Protein AF-A0A376EDY9-F1 (afdb_monomer)

Secondary structure (DSSP, 8-state):
-HHHHHHHHHHHHHHHHHHHHHHHHHH----SSHHHHHHHHHHHHHHHHHHHS-HHHHHHHHHHTT--GGGGHHHHHHHHHHHHHHHHTTTT--HHHHHHHHHT-HHHHHHHHHHHHHHHHHHHHHH---S--HHHHHHHHHHHHHHHHHHHHHHHHHHHHHGGGGS-HHHHHHHHHHHHHHHHHHHH-------S--SS-HHHHHHHHHHHHHTT-B-TT----HHHHHHHHTT---SS--TT-B-HHHHHHHHHHHHHHHHHTT--HHHHHHHHHHHHT--GGGGTPPPS-SGGGHHHHHHHH-

Solvent-accessible surface area (backbone atoms only — not comparable to full-atom values): 17520 Å² total; per-residue (Å²): 112,78,62,61,55,51,57,51,46,53,51,54,47,53,36,51,51,37,49,51,53,34,55,53,56,69,72,55,78,86,59,94,50,76,68,50,52,54,48,55,51,52,38,42,51,53,35,54,55,57,69,71,49,63,57,70,60,55,52,52,49,42,47,74,74,65,62,62,65,74,81,43,52,65,42,52,50,36,46,50,54,34,51,54,48,42,57,74,70,46,62,90,68,47,65,66,51,30,47,53,46,57,69,61,35,67,71,57,47,52,48,53,51,53,45,53,51,49,55,47,57,44,51,53,60,73,70,45,86,59,93,66,53,71,70,58,52,52,50,54,44,51,53,49,52,52,51,44,51,50,48,51,53,52,44,53,52,52,49,62,77,51,49,68,55,68,52,64,33,70,57,50,41,49,53,51,47,53,54,50,52,51,50,49,32,73,65,59,69,47,88,70,87,77,83,90,71,65,74,56,56,73,64,51,46,43,56,50,44,54,49,34,56,75,71,58,37,46,43,91,85,43,80,71,42,65,67,34,51,44,26,38,69,40,82,36,82,47,90,59,88,35,59,65,24,56,42,61,87,67,46,33,60,59,52,49,54,52,45,55,50,36,43,76,73,73,44,65,43,69,62,52,51,54,49,45,32,59,53,37,58,54,61,78,61,49,80,67,65,78,86,88,64,69,83,85,48,49,67,60,54,48,61,76,72,107

Radius of gyration: 29.69 Å; Cα contacts (8 Å, |Δi|>4): 250; chains: 1; bounding box: 77×48×85 Å

pLDDT: mean 83.49, std 11.53, range [40.66, 97.0]

Foldseek 3Di:
DVVVVVLLVVLVVLLVLLVVLLVLLVPDPLDQDPVVVVSLVVLVVSLVVLVPDPLLVSLVVCLVVPHALVSCVSVLVSLVSLLVSCVVVPVVDDLVSLVVNLCPDPQLVVLVVVLVVLVVVLVCLVPDPDPDDPVVSVVVSVVSVVVSVVSVVSNVVSCVVSVSSSDSSSVSVNVSSVVSVVSSCVSHVDPRPDDDDQLDDLQLLVLVVVVCVVVVQFPPPFPDDSQQSSQLLRLHHGPDQQAQRGPLLVCLVLLVLSLVSSVVSVHDSVVSVVSSCVRHVHDPCSPVDDDDDPVVCVSSVVSSVD

Sequence (306 aa):
MKSENQLLQEISYLITIFESAFLLLHSDKFHHDEAQMKKLYASKKISEELDEKKIDIIFMQLANEGFKEIVFNDLLTKISKYDDLVFEKKIITNNTFLNSYFDKIPELIKIQQWIKIKENDILEIEESQSGMPQLEKQKVISDFEIELNHLKKEQEMIYSKYSWIKTNYYFKILTKADEILQKIENYFKVSVLKPAKEIFDSEITRKIFDTMVEKKYIYPKSQLTHEDFHLILNLKMPKKNCADALKVTHFAYLFKLLSDDVEKKGFKKKEWQSFVIKEFNLTESTLKSRFYEKENYENFYEIINS

Structure (mmCIF, N/CA/C/O backbone):
data_AF-A0A376EDY9-F1
#
_entry.id   AF-A0A376EDY9-F1
#
loop_
_atom_site.group_PDB
_atom_site.id
_atom_site.type_symbol
_atom_site.label_atom_id
_atom_site.label_alt_id
_atom_site.label_comp_id
_atom_site.label_asym_id
_atom_site.label_entity_id
_atom_site.label_seq_id
_atom_site.pdbx_PDB_ins_code
_atom_site.Cartn_x
_atom_site.Cartn_y
_atom_site.Cartn_z
_atom_site.occupancy
_atom_site.B_iso_or_equiv
_atom_site.auth_seq_id
_atom_site.auth_comp_id
_atom_site.auth_asym_id
_atom_site.auth_atom_id
_atom_site.pdbx_PDB_model_num
ATOM 1 N N . MET A 1 1 ? -7.565 15.711 -31.967 1.00 47.91 1 MET A N 1
ATOM 2 C CA . MET A 1 1 ? -7.127 17.007 -31.396 1.00 47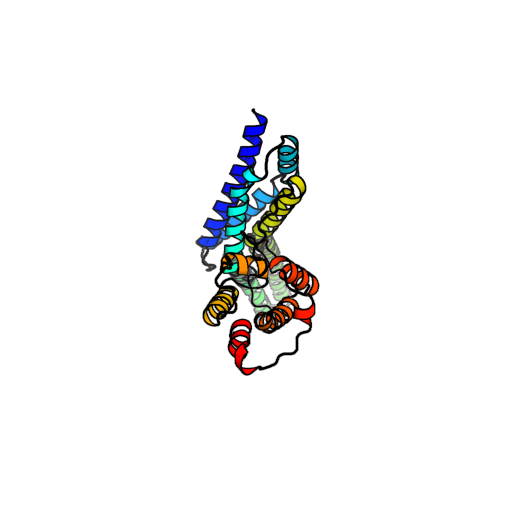.91 1 MET A CA 1
ATOM 3 C C . MET A 1 1 ? -7.849 17.431 -30.116 1.00 47.91 1 MET A C 1
ATOM 5 O O . MET A 1 1 ? -7.140 17.724 -29.165 1.00 47.91 1 MET A O 1
ATOM 9 N N . LYS A 1 2 ? -9.195 17.491 -30.012 1.00 55.19 2 LYS A N 1
ATOM 10 C CA . LYS A 1 2 ? -9.844 17.799 -28.707 1.00 55.19 2 LYS A CA 1
ATOM 11 C C . LYS A 1 2 ? -9.798 16.633 -27.697 1.00 55.19 2 LYS A C 1
ATOM 13 O O . LYS A 1 2 ? -9.594 16.900 -26.521 1.00 55.19 2 LYS A O 1
ATOM 18 N N . SER A 1 3 ? -9.947 15.381 -28.146 1.00 60.78 3 SER A N 1
ATOM 19 C CA . SER A 1 3 ? -9.920 14.181 -27.284 1.00 60.78 3 SER A CA 1
ATOM 20 C C . SER A 1 3 ? -8.516 13.831 -26.776 1.00 60.78 3 SER A C 1
ATOM 22 O O . SER A 1 3 ? -8.340 13.631 -25.580 1.00 60.78 3 SER A O 1
ATOM 24 N N . GLU A 1 4 ? -7.506 13.878 -27.650 1.00 61.53 4 GLU A N 1
ATOM 25 C CA . GLU A 1 4 ? -6.097 13.625 -27.294 1.00 61.53 4 GLU A CA 1
ATOM 26 C C . GLU A 1 4 ? -5.607 14.527 -26.147 1.00 61.53 4 GLU A C 1
ATOM 28 O O . GLU A 1 4 ? -4.914 14.072 -25.241 1.00 61.53 4 GLU A O 1
ATOM 33 N N . ASN A 1 5 ? -5.998 15.809 -26.154 1.00 77.00 5 ASN A N 1
ATOM 34 C CA . ASN A 1 5 ? -5.633 16.754 -25.095 1.00 77.00 5 ASN A CA 1
ATOM 35 C C . ASN A 1 5 ? -6.307 16.380 -23.761 1.00 77.00 5 ASN A C 1
ATOM 37 O O . ASN A 1 5 ? -5.693 16.486 -22.708 1.00 77.00 5 ASN A O 1
ATOM 41 N N . GLN A 1 6 ? -7.537 15.863 -23.804 1.00 86.56 6 GLN A N 1
ATOM 42 C CA . GLN A 1 6 ? -8.268 15.440 -22.611 1.00 86.56 6 GLN A CA 1
ATOM 43 C C . GLN A 1 6 ? -7.688 14.157 -21.993 1.00 86.56 6 GLN A C 1
ATOM 45 O O . GLN A 1 6 ? -7.527 14.089 -20.780 1.00 86.56 6 GLN A O 1
ATOM 50 N N . LEU A 1 7 ? -7.312 13.159 -22.800 1.00 86.94 7 LEU A N 1
ATOM 51 C CA . LEU A 1 7 ? -6.703 11.923 -22.286 1.00 86.94 7 LEU A CA 1
ATOM 52 C C . LEU A 1 7 ? -5.313 12.166 -21.683 1.00 86.94 7 LEU A C 1
ATOM 54 O O . LEU A 1 7 ? -4.982 11.607 -20.639 1.00 86.94 7 LEU A O 1
ATOM 58 N N . LEU A 1 8 ? -4.511 13.040 -22.297 1.00 86.81 8 LEU A N 1
ATOM 59 C CA . LEU A 1 8 ? -3.231 13.458 -21.722 1.00 86.81 8 LEU A CA 1
ATOM 60 C C . LEU A 1 8 ? -3.416 14.240 -20.416 1.00 86.81 8 LEU A C 1
ATOM 62 O O . LEU A 1 8 ? -2.651 14.027 -19.479 1.00 86.81 8 LEU A O 1
ATOM 66 N N . GLN A 1 9 ? -4.448 15.086 -20.321 1.00 89.88 9 GLN A N 1
ATOM 67 C CA . GLN A 1 9 ? -4.799 15.764 -19.069 1.00 89.88 9 GLN A CA 1
ATOM 68 C C . GLN A 1 9 ? -5.152 14.771 -17.959 1.00 89.88 9 GLN A C 1
ATOM 70 O O . GLN A 1 9 ? -4.720 14.971 -16.827 1.00 89.88 9 GLN A O 1
ATOM 75 N N . GLU A 1 10 ? -5.866 13.684 -18.264 1.00 91.56 10 GLU A N 1
ATOM 76 C CA . GLU A 1 10 ? -6.160 12.631 -17.282 1.00 91.56 10 GLU A CA 1
ATOM 77 C C . GLU A 1 10 ? -4.881 11.949 -16.770 1.00 91.56 10 GLU A C 1
ATOM 79 O O . GLU A 1 10 ? -4.735 11.739 -15.566 1.00 91.56 10 GLU A O 1
ATOM 84 N N . ILE A 1 11 ? -3.908 11.670 -17.647 1.00 91.75 11 ILE A N 1
ATOM 85 C CA . ILE A 1 11 ? -2.604 11.124 -17.227 1.00 91.75 11 ILE A CA 1
ATOM 86 C C . ILE A 1 11 ? -1.841 12.141 -16.366 1.00 91.75 11 ILE A C 1
ATOM 88 O O . ILE A 1 11 ? -1.352 11.789 -15.291 1.00 91.75 11 ILE A O 1
ATOM 92 N N . SER A 1 12 ? -1.755 13.405 -16.796 1.00 92.31 12 SER A N 1
ATOM 93 C CA . SER A 1 12 ? -1.115 14.479 -16.019 1.00 92.31 12 SER A CA 1
ATOM 94 C C . SER A 1 12 ? -1.769 14.675 -14.651 1.00 92.31 12 SER A C 1
ATOM 96 O O . SER A 1 12 ? -1.095 14.971 -13.662 1.00 92.31 12 SER A O 1
ATOM 98 N N . TYR A 1 13 ? -3.077 14.463 -14.573 1.00 94.12 13 TYR A N 1
ATOM 99 C CA . TYR A 1 13 ? -3.805 14.512 -13.322 1.00 94.12 13 TYR A CA 1
ATOM 100 C C . TYR A 1 13 ? -3.415 13.358 -12.393 1.00 94.12 13 TYR A C 1
ATOM 102 O O . TYR A 1 13 ? -3.077 13.605 -11.238 1.00 94.12 13 TYR A O 1
ATOM 110 N N . LEU A 1 14 ? -3.351 12.118 -12.896 1.00 94.88 14 LEU A N 1
ATOM 111 C CA . LEU A 1 14 ? -2.868 10.970 -12.113 1.00 94.88 14 LEU A CA 1
ATOM 112 C C . LEU A 1 14 ? -1.438 11.185 -11.593 1.00 94.88 14 LEU A C 1
ATOM 114 O O . LEU A 1 14 ? -1.155 10.884 -10.435 1.00 94.88 14 LEU A O 1
ATOM 118 N N . ILE A 1 15 ? -0.552 11.763 -12.409 1.00 94.31 15 ILE A N 1
ATOM 119 C CA . ILE A 1 15 ? 0.810 12.145 -11.994 1.00 94.31 15 ILE A CA 1
ATOM 120 C C . ILE A 1 15 ? 0.759 13.094 -10.788 1.00 94.31 15 ILE A C 1
ATOM 122 O O . ILE A 1 15 ? 1.451 12.873 -9.793 1.00 94.31 15 ILE A O 1
ATOM 126 N N . THR A 1 16 ? -0.103 14.112 -10.853 1.00 96.00 16 THR A N 1
ATOM 127 C CA . THR A 1 16 ? -0.282 15.102 -9.779 1.00 96.00 16 THR A CA 1
ATOM 128 C C . THR A 1 16 ? -0.827 14.463 -8.499 1.00 96.00 16 THR A C 1
ATOM 130 O O . THR A 1 16 ? -0.391 14.814 -7.397 1.00 96.00 16 THR A O 1
ATOM 133 N N . ILE A 1 17 ? -1.742 13.493 -8.624 1.00 96.62 17 ILE A N 1
ATOM 134 C CA . ILE A 1 17 ? -2.261 12.730 -7.483 1.00 96.62 17 ILE A CA 1
ATOM 135 C C . ILE A 1 17 ? -1.125 11.979 -6.779 1.00 96.62 17 ILE A C 1
ATOM 137 O O . ILE A 1 17 ? -0.961 12.122 -5.566 1.00 96.62 17 ILE A O 1
ATOM 141 N N . PHE A 1 18 ? -0.323 11.204 -7.515 1.00 96.50 18 PHE A N 1
ATOM 142 C CA . PHE A 1 18 ? 0.754 10.410 -6.912 1.00 96.50 18 PHE A CA 1
ATOM 143 C C . PHE A 1 18 ? 1.885 11.275 -6.349 1.00 96.50 18 PHE A C 1
ATOM 145 O O . PHE A 1 18 ? 2.456 10.939 -5.312 1.00 96.50 18 PHE A O 1
ATOM 152 N N . GLU A 1 19 ? 2.168 12.427 -6.957 1.00 95.50 19 GLU A N 1
ATOM 153 C CA . GLU A 1 19 ? 3.086 13.413 -6.385 1.00 95.50 19 GLU A CA 1
ATOM 154 C C . GLU A 1 19 ? 2.561 13.989 -5.063 1.00 95.50 19 GLU A C 1
ATOM 156 O O . GLU A 1 19 ? 3.298 14.067 -4.077 1.00 95.50 19 GLU A O 1
ATOM 161 N N . SER A 1 20 ? 1.268 14.313 -5.002 1.00 96.25 20 SER A N 1
ATOM 162 C CA . SER A 1 20 ? 0.621 14.787 -3.773 1.00 96.25 20 SER A CA 1
ATOM 163 C C . SER A 1 20 ? 0.626 13.714 -2.682 1.00 96.25 20 SER A C 1
ATOM 165 O O . SER A 1 20 ? 0.943 14.005 -1.526 1.00 96.25 20 SER A O 1
ATOM 167 N N . ALA A 1 21 ? 0.333 12.463 -3.050 1.00 95.50 21 ALA A N 1
ATOM 168 C CA . ALA A 1 21 ? 0.371 11.319 -2.145 1.00 95.50 21 ALA A CA 1
ATOM 169 C C . ALA A 1 21 ? 1.780 11.100 -1.576 1.00 95.50 21 ALA A C 1
ATOM 171 O O . ALA A 1 21 ? 1.938 10.925 -0.365 1.00 95.50 21 ALA A O 1
ATOM 172 N N . PHE A 1 22 ? 2.807 11.176 -2.429 1.00 94.62 22 PHE A N 1
ATOM 173 C CA . PHE A 1 22 ? 4.206 11.080 -2.021 1.00 94.62 22 PHE A CA 1
ATOM 174 C C . PHE A 1 22 ? 4.583 12.181 -1.028 1.00 94.62 22 PHE A C 1
ATOM 176 O O . PHE A 1 22 ? 5.115 11.880 0.037 1.00 94.62 22 PHE A O 1
ATOM 183 N N . LEU A 1 23 ? 4.279 13.447 -1.327 1.00 94.56 23 LEU A N 1
ATOM 184 C CA . LEU A 1 23 ? 4.621 14.574 -0.450 1.00 94.56 23 LEU A CA 1
ATOM 185 C C . LEU A 1 23 ? 3.932 14.479 0.916 1.00 94.56 23 LEU A C 1
ATOM 187 O O . LEU A 1 23 ? 4.570 14.703 1.953 1.00 94.56 23 LEU A O 1
ATOM 191 N N . LEU A 1 24 ? 2.645 14.118 0.923 1.00 92.69 24 LEU A N 1
ATOM 192 C CA . LEU A 1 24 ? 1.893 13.890 2.155 1.00 92.69 24 LEU A CA 1
ATOM 193 C C . LEU A 1 24 ? 2.583 12.838 3.008 1.00 92.69 24 LEU A C 1
ATOM 195 O O . LEU A 1 24 ? 2.909 13.115 4.165 1.00 92.69 24 LEU A O 1
ATOM 199 N N . LEU A 1 25 ? 2.867 11.681 2.413 1.00 90.50 25 LEU A N 1
ATOM 200 C CA . LEU A 1 25 ? 3.463 10.574 3.132 1.00 90.50 25 LEU A CA 1
ATOM 201 C C . LEU A 1 25 ? 4.898 10.868 3.593 1.00 90.50 25 LEU A C 1
ATOM 203 O O . LEU A 1 25 ? 5.286 10.549 4.718 1.00 90.50 25 LEU A O 1
ATOM 207 N N . HIS A 1 26 ? 5.692 11.514 2.746 1.00 91.06 26 HIS A N 1
ATOM 208 C CA . HIS A 1 26 ? 7.084 11.839 3.035 1.00 91.06 26 HIS A CA 1
ATOM 209 C C . HIS A 1 26 ? 7.179 12.714 4.288 1.00 91.06 26 HIS A C 1
ATOM 211 O O . HIS A 1 26 ? 7.980 12.451 5.192 1.00 91.06 26 HIS A O 1
ATOM 217 N N . SER A 1 27 ? 6.282 13.701 4.373 1.00 89.44 27 SER A N 1
ATOM 218 C CA . SER A 1 27 ? 6.181 14.622 5.501 1.00 89.44 27 SER A CA 1
ATOM 219 C C . SER A 1 27 ? 5.508 14.028 6.742 1.00 89.44 27 SER A C 1
ATOM 221 O O . SER A 1 27 ? 5.541 14.664 7.801 1.00 89.44 27 SER A O 1
ATOM 223 N N . ASP A 1 28 ? 4.838 12.877 6.639 1.00 86.62 28 ASP A N 1
ATOM 224 C CA . ASP A 1 28 ? 4.139 12.263 7.766 1.00 86.62 28 ASP A CA 1
ATOM 225 C C . ASP A 1 28 ? 5.140 11.693 8.782 1.00 86.62 28 ASP A C 1
ATOM 227 O O . ASP A 1 28 ? 6.129 11.029 8.438 1.00 86.62 28 ASP A O 1
ATOM 231 N N . LYS A 1 29 ? 4.886 12.023 10.051 1.00 84.81 29 LYS A N 1
ATOM 232 C CA . LYS A 1 29 ? 5.695 11.633 11.210 1.00 84.81 29 LYS A CA 1
ATOM 233 C C . LYS A 1 29 ? 5.010 10.583 12.082 1.00 84.81 29 LYS A C 1
ATOM 235 O O . LYS A 1 29 ? 5.631 10.111 13.025 1.00 84.81 29 LYS A O 1
ATOM 240 N N . PHE A 1 30 ? 3.752 10.238 11.803 1.00 81.75 30 PHE A N 1
ATOM 241 C CA . PHE A 1 30 ? 2.982 9.254 12.565 1.00 81.75 30 PHE A CA 1
ATOM 242 C C . PHE A 1 30 ? 2.905 9.540 14.083 1.00 81.75 30 PHE A C 1
ATOM 244 O O . PHE A 1 30 ? 2.913 8.630 14.909 1.00 81.75 30 PHE A O 1
ATOM 251 N N . HIS A 1 31 ? 2.809 10.815 14.466 1.00 79.62 31 HIS A N 1
ATOM 252 C CA . HIS A 1 31 ? 2.577 11.259 15.851 1.00 79.62 31 HIS A CA 1
ATOM 253 C C . HIS A 1 31 ? 1.113 11.584 16.105 1.00 79.62 31 HIS A C 1
ATOM 255 O O . HIS A 1 31 ? 0.397 11.798 15.142 1.00 79.62 31 HIS A O 1
ATOM 261 N N . HIS A 1 32 ? 0.686 11.682 17.370 1.00 72.75 32 HIS A N 1
ATOM 262 C CA . HIS A 1 32 ? -0.701 11.938 17.793 1.00 72.75 32 HIS A CA 1
ATOM 263 C C . HIS A 1 32 ? -1.006 13.431 18.013 1.00 72.75 32 HIS A C 1
ATOM 265 O O . HIS A 1 32 ? -1.066 13.882 19.155 1.00 72.75 32 HIS A O 1
ATOM 271 N N . ASP A 1 33 ? -1.185 14.190 16.931 1.00 78.81 33 ASP A N 1
ATOM 272 C CA . ASP A 1 33 ? -1.508 15.617 16.925 1.00 78.81 33 ASP A CA 1
ATOM 273 C C . ASP A 1 33 ? -2.551 15.990 15.841 1.00 78.81 33 ASP A C 1
ATOM 275 O O . ASP A 1 33 ? -2.865 15.232 14.925 1.00 78.81 33 ASP A O 1
ATOM 279 N N . GLU A 1 34 ? -3.126 17.190 15.924 1.00 77.44 34 GLU A N 1
ATOM 280 C CA . GLU A 1 34 ? -4.134 17.645 14.951 1.00 77.44 34 GLU A CA 1
ATOM 281 C C . GLU A 1 34 ? -3.572 17.748 13.515 1.00 77.44 34 GLU A C 1
ATOM 283 O O . GLU A 1 34 ? -4.302 17.595 12.530 1.00 77.44 34 GLU A O 1
ATOM 288 N N . ALA A 1 35 ? -2.266 17.989 13.373 1.00 82.38 35 ALA A N 1
ATOM 289 C CA . ALA A 1 35 ? -1.629 18.154 12.076 1.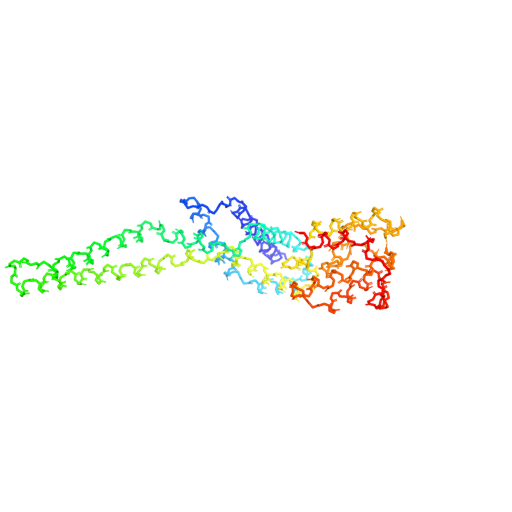00 82.38 35 ALA A CA 1
ATOM 290 C C . ALA A 1 35 ? -1.528 16.826 11.309 1.00 82.38 35 ALA A C 1
ATOM 292 O O . ALA A 1 35 ? -1.798 16.826 10.105 1.00 82.38 35 ALA A O 1
ATOM 293 N N . GLN A 1 36 ? -1.217 15.692 11.955 1.00 80.62 36 GLN A N 1
ATOM 294 C CA . GLN A 1 36 ? -1.255 14.405 11.238 1.00 80.62 36 GLN A CA 1
ATOM 295 C C . GLN A 1 36 ? -2.687 13.931 10.988 1.00 80.62 36 GLN A C 1
ATOM 297 O O . GLN A 1 36 ? -2.929 13.288 9.970 1.00 80.62 36 GLN A O 1
ATOM 302 N N . MET A 1 37 ? -3.666 14.323 11.812 1.00 82.25 37 MET A N 1
ATOM 303 C CA . MET A 1 37 ? -5.075 14.041 11.504 1.00 82.25 37 MET A CA 1
ATOM 304 C C . MET A 1 37 ? -5.501 14.673 10.169 1.00 82.25 37 MET A C 1
ATOM 306 O O . MET A 1 37 ? -6.171 14.039 9.350 1.00 82.25 37 MET A O 1
ATOM 310 N N . LYS A 1 38 ? -5.048 15.905 9.900 1.00 87.50 38 LYS A N 1
ATOM 311 C CA . LYS A 1 38 ? -5.265 16.576 8.608 1.00 87.50 38 LYS A CA 1
ATOM 312 C C . LYS A 1 38 ? -4.604 15.823 7.450 1.00 87.50 38 LYS A C 1
ATOM 314 O O . LYS A 1 38 ? -5.203 15.736 6.381 1.00 87.50 38 LYS A O 1
ATOM 319 N N . LYS A 1 39 ? -3.421 15.235 7.656 1.00 89.69 39 LYS A N 1
ATOM 320 C CA . LYS A 1 39 ? -2.739 14.415 6.635 1.00 89.69 39 LYS A CA 1
ATOM 321 C C . LYS A 1 39 ? -3.450 13.095 6.364 1.00 89.69 39 LYS A C 1
ATOM 323 O O . LYS A 1 39 ? -3.609 12.724 5.203 1.00 89.69 39 LYS A O 1
ATOM 328 N N . LEU A 1 40 ? -3.944 12.423 7.404 1.00 88.81 40 LEU A N 1
ATOM 329 C CA . LEU A 1 40 ? -4.741 11.207 7.245 1.00 88.81 40 LEU A CA 1
ATOM 330 C C . LEU A 1 40 ? -6.037 11.501 6.476 1.00 88.81 40 LEU A C 1
ATOM 332 O O . LEU A 1 40 ? -6.406 10.758 5.570 1.00 88.81 40 LEU A O 1
ATOM 336 N N . TYR A 1 41 ? -6.688 12.629 6.771 1.00 91.69 41 TYR A N 1
ATOM 337 C CA . TYR A 1 41 ? -7.854 13.084 6.014 1.00 91.69 41 TYR A CA 1
ATOM 338 C C . TYR A 1 41 ? -7.521 13.446 4.556 1.00 91.69 41 TYR A C 1
ATOM 340 O O . TYR A 1 41 ? -8.283 13.118 3.650 1.00 91.69 41 TYR A O 1
ATOM 348 N N . ALA A 1 42 ? -6.378 14.089 4.302 1.00 95.00 42 ALA A N 1
ATOM 349 C CA . ALA A 1 42 ? -5.919 14.367 2.940 1.00 95.00 42 ALA A CA 1
ATOM 350 C C . ALA A 1 42 ? -5.644 13.071 2.157 1.00 95.00 42 ALA A C 1
ATOM 352 O O . ALA A 1 42 ? -6.038 12.952 1.001 1.00 95.00 42 ALA A O 1
ATOM 353 N N . SER A 1 43 ? -5.057 12.068 2.810 1.00 92.62 43 SER A N 1
ATOM 354 C CA . SER A 1 43 ? -4.820 10.746 2.217 1.00 92.62 43 SER A CA 1
ATOM 355 C C . SER A 1 43 ? -6.128 10.013 1.916 1.00 92.62 43 SER A C 1
ATOM 357 O O . SER A 1 43 ? -6.261 9.401 0.859 1.00 92.62 43 SER A O 1
ATOM 359 N N . LYS A 1 44 ? -7.132 10.132 2.799 1.00 95.06 44 LYS A N 1
ATOM 360 C CA . LYS A 1 44 ? -8.496 9.656 2.531 1.00 95.06 44 LYS A CA 1
ATOM 361 C C . LYS A 1 44 ? -9.059 10.264 1.250 1.00 95.06 44 LYS A C 1
ATOM 363 O O . LYS A 1 44 ? -9.517 9.518 0.394 1.00 95.06 44 LYS A O 1
ATOM 368 N N . LYS A 1 45 ? -8.971 11.588 1.096 1.00 96.69 45 LYS A N 1
ATOM 369 C CA . LYS A 1 45 ? -9.457 12.278 -0.108 1.00 96.69 45 LYS A CA 1
ATOM 370 C C . LYS A 1 45 ? -8.778 11.785 -1.379 1.00 96.69 45 LYS A C 1
ATOM 372 O O . LYS A 1 45 ? -9.470 11.510 -2.345 1.00 96.69 45 LYS A O 1
ATOM 377 N N . ILE A 1 46 ? -7.454 11.624 -1.359 1.00 96.62 46 ILE A N 1
ATOM 378 C CA . ILE A 1 46 ? -6.718 11.088 -2.511 1.00 96.62 46 ILE A CA 1
ATOM 379 C C . ILE A 1 46 ? -7.208 9.682 -2.873 1.00 96.62 46 ILE A C 1
ATOM 381 O O . ILE A 1 46 ? -7.414 9.383 -4.045 1.00 96.62 46 ILE A O 1
ATOM 385 N N . SER A 1 47 ? -7.413 8.817 -1.876 1.00 95.19 47 SER A N 1
ATOM 386 C CA . SER A 1 47 ? -7.950 7.475 -2.115 1.00 95.19 47 SER A CA 1
ATOM 387 C C . SER A 1 47 ? -9.346 7.519 -2.739 1.00 95.19 47 SER A C 1
ATOM 389 O O . SER A 1 47 ? -9.595 6.783 -3.685 1.00 95.19 47 SER A O 1
ATOM 391 N N . GLU A 1 48 ? -10.242 8.363 -2.222 1.00 95.19 48 GLU A N 1
ATOM 392 C CA . GLU A 1 48 ? -11.608 8.526 -2.745 1.00 95.19 48 GLU A CA 1
ATOM 393 C C . GLU A 1 48 ? -11.591 9.067 -4.182 1.00 95.19 48 GLU A C 1
ATOM 395 O O . GLU A 1 48 ? -12.313 8.582 -5.046 1.00 95.19 48 GLU A O 1
ATOM 400 N N . GLU A 1 49 ? -10.699 10.009 -4.472 1.00 95.62 49 GLU A N 1
ATOM 401 C CA . GLU A 1 49 ? -10.528 10.574 -5.806 1.00 95.62 49 GLU A CA 1
ATOM 402 C C . GLU A 1 49 ? -10.009 9.546 -6.826 1.00 95.62 49 GLU A C 1
ATOM 404 O O . GLU A 1 49 ? -10.465 9.511 -7.970 1.00 95.62 49 GLU A O 1
ATOM 409 N N . LEU A 1 50 ? -9.090 8.667 -6.412 1.00 95.06 50 LEU A N 1
ATOM 410 C CA . LEU A 1 50 ? -8.643 7.535 -7.230 1.00 95.06 50 LEU A CA 1
ATOM 411 C C . LEU A 1 50 ? -9.763 6.507 -7.451 1.00 95.06 50 LEU A C 1
ATOM 413 O O . LEU A 1 50 ? -9.854 5.953 -8.545 1.00 95.06 50 LEU A O 1
ATOM 417 N N . ASP A 1 51 ? -10.618 6.269 -6.451 1.00 91.69 51 ASP A N 1
ATOM 418 C CA . ASP A 1 51 ? -11.777 5.369 -6.561 1.00 91.69 51 ASP A CA 1
ATOM 419 C C . ASP A 1 51 ? -12.822 5.888 -7.570 1.00 91.69 51 ASP A C 1
ATOM 421 O O . ASP A 1 51 ? -13.458 5.101 -8.275 1.00 91.69 51 ASP A O 1
ATOM 425 N N . GLU A 1 52 ? -12.991 7.208 -7.681 1.00 92.06 52 GLU A N 1
ATOM 426 C CA . GLU A 1 52 ? -13.922 7.836 -8.629 1.00 92.06 52 GLU A CA 1
ATOM 427 C C . GLU A 1 52 ? -13.430 7.788 -10.088 1.00 92.06 52 GLU A C 1
ATOM 429 O O . GLU A 1 52 ? -14.231 7.869 -11.032 1.00 92.06 52 GLU A O 1
ATOM 434 N N . LYS A 1 53 ? -12.117 7.637 -10.308 1.00 89.19 53 LYS A N 1
ATOM 435 C CA . LYS A 1 53 ? -11.539 7.576 -11.654 1.00 89.19 53 LYS A CA 1
ATOM 436 C C . LYS A 1 53 ? -11.939 6.282 -12.356 1.00 89.19 53 LYS A C 1
ATOM 438 O O . LYS A 1 53 ? -11.622 5.173 -11.935 1.00 89.19 53 LYS A O 1
ATOM 443 N N . LYS A 1 54 ? -12.534 6.417 -13.544 1.00 89.06 54 LYS A N 1
ATOM 444 C CA . LYS A 1 54 ? -12.820 5.288 -14.447 1.00 89.06 54 LYS A CA 1
ATOM 445 C C . LYS A 1 54 ? -11.566 4.863 -15.215 1.00 89.06 54 LYS A C 1
ATOM 447 O O . LYS A 1 54 ? -11.533 4.935 -16.443 1.00 89.06 54 LYS A O 1
ATOM 452 N N . ILE A 1 55 ? -10.550 4.424 -14.472 1.00 89.19 55 ILE A N 1
ATOM 453 C CA . ILE A 1 55 ? -9.220 4.018 -14.947 1.00 89.19 55 ILE A CA 1
ATOM 454 C C . ILE A 1 55 ? -9.316 3.120 -16.187 1.00 89.19 55 ILE A C 1
ATOM 456 O O . ILE A 1 55 ? -8.726 3.431 -17.216 1.00 89.19 55 ILE A O 1
ATOM 460 N N . ASP A 1 56 ? -10.147 2.077 -16.152 1.00 86.75 56 ASP A N 1
ATOM 461 C CA . ASP A 1 56 ? -10.322 1.170 -17.294 1.00 86.75 56 ASP A CA 1
ATOM 462 C C . ASP A 1 56 ? -10.749 1.870 -18.591 1.00 86.75 56 ASP A C 1
ATOM 464 O O . ASP A 1 56 ? -10.220 1.572 -19.660 1.00 86.75 56 ASP A O 1
ATOM 468 N N . ILE A 1 57 ? -11.684 2.821 -18.502 1.00 89.06 57 ILE A N 1
ATOM 469 C CA . ILE A 1 57 ? -12.175 3.557 -19.673 1.00 89.06 57 ILE A CA 1
ATOM 470 C C . ILE A 1 57 ? -11.061 4.437 -20.241 1.00 89.06 57 ILE A C 1
ATOM 472 O O . ILE A 1 57 ? -10.868 4.455 -21.456 1.00 89.06 57 ILE A O 1
ATOM 476 N N . ILE A 1 58 ? -10.309 5.115 -19.369 1.00 90.12 58 ILE A N 1
ATOM 477 C CA . ILE A 1 58 ? -9.200 5.997 -19.754 1.00 90.12 58 ILE A CA 1
ATOM 478 C C . ILE A 1 58 ? -8.136 5.199 -20.523 1.00 90.12 58 ILE A C 1
ATOM 480 O O . ILE A 1 58 ? -7.770 5.571 -21.638 1.00 90.12 58 ILE A O 1
ATOM 484 N N . PHE A 1 59 ? -7.678 4.070 -19.970 1.00 89.50 59 PHE A N 1
ATOM 485 C CA . PHE A 1 59 ? -6.627 3.256 -20.593 1.00 89.50 59 PHE A CA 1
ATOM 486 C C . PHE A 1 59 ? -7.085 2.576 -21.889 1.00 89.50 59 PHE A C 1
ATOM 488 O O . PHE A 1 59 ? -6.326 2.542 -22.858 1.00 89.50 59 PHE A O 1
ATOM 495 N N . MET A 1 60 ? -8.338 2.117 -21.957 1.00 88.00 60 MET A N 1
ATOM 496 C CA . MET A 1 60 ? -8.916 1.583 -23.193 1.00 88.00 60 MET A CA 1
ATOM 497 C C . MET A 1 60 ? -8.995 2.650 -24.299 1.00 88.00 60 MET A C 1
ATOM 499 O O . MET A 1 60 ? -8.671 2.369 -25.452 1.00 88.00 60 MET A O 1
ATOM 503 N N . GLN A 1 61 ? -9.404 3.881 -23.970 1.00 88.69 61 GLN A N 1
ATOM 504 C CA . GLN A 1 61 ? -9.464 4.985 -24.936 1.00 88.69 61 GLN A CA 1
ATOM 505 C C . GLN A 1 61 ? -8.075 5.380 -25.440 1.00 88.69 61 GLN A C 1
ATOM 507 O O . GLN A 1 61 ? -7.890 5.512 -26.647 1.00 88.69 61 GLN A O 1
ATOM 512 N N . LEU A 1 62 ? -7.091 5.487 -24.543 1.00 88.06 62 LEU A N 1
ATOM 513 C CA . LEU A 1 62 ? -5.695 5.740 -24.909 1.00 88.06 62 LEU A CA 1
ATOM 514 C C . LEU A 1 62 ? -5.151 4.676 -25.876 1.00 88.06 62 LEU A C 1
ATOM 516 O O . LEU A 1 62 ? -4.461 5.013 -26.838 1.00 88.06 62 LEU A O 1
ATOM 520 N N . ALA A 1 63 ? -5.479 3.399 -25.651 1.00 85.25 63 ALA A N 1
ATOM 521 C CA . ALA A 1 63 ? -5.036 2.310 -26.518 1.00 85.25 63 ALA A CA 1
ATOM 522 C C . ALA A 1 63 ? -5.684 2.404 -27.907 1.00 85.25 63 ALA A C 1
ATOM 524 O O . ALA A 1 63 ? -4.998 2.275 -28.921 1.00 85.25 63 ALA A O 1
ATOM 525 N N . ASN A 1 64 ? -6.986 2.701 -27.957 1.00 85.56 64 ASN A N 1
ATOM 526 C CA . ASN A 1 64 ? -7.726 2.885 -29.207 1.00 85.56 64 ASN A CA 1
ATOM 527 C C . ASN A 1 64 ? -7.250 4.105 -30.010 1.00 85.56 64 ASN A C 1
ATOM 529 O O . ASN A 1 64 ? -7.246 4.056 -31.238 1.00 85.56 64 ASN A O 1
ATOM 533 N N . GLU A 1 65 ? -6.834 5.184 -29.340 1.00 85.56 65 GLU A N 1
ATOM 534 C CA . GLU A 1 65 ? -6.240 6.362 -29.988 1.00 85.56 65 GLU A CA 1
ATOM 535 C C . GLU A 1 65 ? -4.766 6.145 -30.403 1.00 85.56 65 GLU A C 1
ATOM 537 O O . GLU A 1 65 ? -4.164 7.017 -31.026 1.00 85.56 65 GLU A O 1
ATOM 542 N N . GLY A 1 66 ? -4.176 4.975 -30.125 1.00 79.69 66 GLY A N 1
ATOM 543 C CA . GLY A 1 66 ? -2.836 4.607 -30.595 1.00 79.69 66 GLY A CA 1
ATOM 544 C C . GLY A 1 66 ? -1.687 5.244 -29.809 1.00 79.69 66 GLY A C 1
ATOM 545 O O . GLY A 1 66 ? -0.575 5.369 -30.335 1.00 79.69 66 GLY A O 1
ATOM 546 N N . PHE A 1 67 ? -1.928 5.648 -28.556 1.00 81.62 67 PHE A N 1
ATOM 547 C CA . PHE A 1 67 ? -0.877 6.162 -27.678 1.00 81.62 67 PHE A CA 1
ATOM 548 C C . PHE A 1 67 ? 0.209 5.105 -27.428 1.00 81.62 67 PHE A C 1
ATOM 550 O O . PHE A 1 67 ? -0.050 3.904 -27.364 1.00 81.62 67 PHE A O 1
ATOM 557 N N . LYS A 1 68 ? 1.454 5.563 -27.276 1.00 79.00 68 LYS A N 1
ATOM 558 C CA . LYS A 1 68 ? 2.607 4.704 -26.970 1.00 79.00 68 LYS A CA 1
ATOM 559 C C . LYS A 1 68 ? 2.877 4.676 -25.475 1.00 79.00 68 LYS A C 1
ATOM 561 O O . LYS A 1 68 ? 2.657 5.671 -24.798 1.00 79.00 68 LYS A O 1
ATOM 566 N N . GLU A 1 69 ? 3.485 3.596 -25.001 1.00 74.69 69 GLU A N 1
ATOM 567 C CA . GLU A 1 69 ? 3.841 3.392 -23.590 1.00 74.69 69 GLU A CA 1
ATOM 568 C C . GLU A 1 69 ? 4.622 4.544 -22.933 1.00 74.69 69 GLU A C 1
ATOM 570 O O . GLU A 1 69 ? 4.450 4.809 -21.747 1.00 74.69 69 GLU A O 1
ATOM 575 N N . ILE A 1 70 ? 5.427 5.278 -23.710 1.00 76.50 70 ILE A N 1
ATOM 576 C CA . ILE A 1 70 ? 6.264 6.385 -23.223 1.00 76.50 70 ILE A CA 1
ATOM 577 C C . ILE A 1 70 ? 5.469 7.475 -22.496 1.00 76.50 70 ILE A C 1
ATOM 579 O O . ILE A 1 70 ? 6.014 8.149 -21.623 1.00 76.50 70 ILE A O 1
ATOM 583 N N . VAL A 1 71 ? 4.182 7.639 -22.821 1.00 81.38 71 VAL A N 1
ATOM 584 C CA . VAL A 1 71 ? 3.322 8.643 -22.178 1.00 81.38 71 VAL A CA 1
ATOM 585 C C . VAL A 1 71 ? 3.061 8.339 -20.703 1.00 81.38 71 VAL A C 1
ATOM 587 O O . VAL A 1 71 ? 2.661 9.232 -19.962 1.00 81.38 71 VAL A O 1
ATOM 590 N N . PHE A 1 72 ? 3.329 7.109 -20.259 1.00 85.62 72 PHE A N 1
ATOM 591 C CA . PHE A 1 72 ? 3.155 6.684 -18.874 1.00 85.62 72 PHE A CA 1
ATOM 592 C C . PHE A 1 72 ? 4.437 6.774 -18.043 1.00 85.62 72 PHE A C 1
ATOM 594 O O . PHE A 1 72 ? 4.356 6.627 -16.831 1.00 85.62 72 PHE A O 1
ATOM 601 N N . ASN A 1 73 ? 5.609 7.032 -18.633 1.00 79.31 73 ASN A N 1
ATOM 602 C CA . ASN A 1 73 ? 6.892 6.936 -17.922 1.00 79.31 73 ASN A CA 1
ATOM 603 C C . ASN A 1 73 ? 6.968 7.795 -16.651 1.00 79.31 73 ASN A C 1
ATOM 605 O O . ASN A 1 73 ? 7.504 7.345 -15.637 1.00 79.31 73 ASN A O 1
ATOM 609 N N . ASP A 1 74 ? 6.429 9.015 -16.688 1.00 80.44 74 ASP A N 1
ATOM 610 C CA . ASP A 1 74 ? 6.414 9.877 -15.505 1.00 80.44 74 ASP A CA 1
ATOM 611 C C . ASP A 1 74 ? 5.447 9.340 -14.443 1.00 80.44 74 ASP A C 1
ATOM 613 O O . ASP A 1 74 ? 5.826 9.199 -13.285 1.00 80.44 74 ASP A O 1
ATOM 617 N N . LEU A 1 75 ? 4.244 8.909 -14.843 1.00 90.44 75 LEU A N 1
ATOM 618 C CA . LEU A 1 75 ? 3.288 8.259 -13.941 1.00 90.44 75 LEU A CA 1
ATOM 619 C C . LEU A 1 75 ? 3.893 7.018 -13.272 1.00 90.44 75 LEU A C 1
ATOM 621 O O . LEU A 1 75 ? 3.826 6.895 -12.051 1.00 90.44 75 LEU A O 1
ATOM 625 N N . LEU A 1 76 ? 4.537 6.145 -14.052 1.00 84.88 76 LEU A N 1
ATOM 626 C CA . LEU A 1 76 ? 5.248 4.969 -13.548 1.00 84.88 76 LEU A CA 1
ATOM 627 C C . LEU A 1 76 ? 6.325 5.378 -12.536 1.00 84.88 76 LEU A C 1
ATOM 629 O O . LEU A 1 76 ? 6.391 4.815 -11.450 1.00 84.88 76 LEU A O 1
ATOM 633 N N . THR A 1 77 ? 7.106 6.416 -12.843 1.00 82.69 77 THR A N 1
ATOM 634 C CA . THR A 1 77 ? 8.143 6.939 -11.940 1.00 82.69 77 THR A CA 1
ATOM 635 C C . THR A 1 77 ? 7.555 7.465 -10.628 1.00 82.69 77 THR A C 1
ATOM 637 O O . THR A 1 77 ? 8.124 7.224 -9.561 1.00 82.69 77 THR A O 1
ATOM 640 N N . LYS A 1 78 ? 6.432 8.195 -10.673 1.00 88.94 78 LYS A N 1
ATOM 641 C CA . LYS A 1 78 ? 5.765 8.704 -9.463 1.00 88.94 78 LYS A CA 1
ATOM 642 C C . LYS A 1 78 ? 5.187 7.566 -8.623 1.00 88.94 78 LYS A C 1
ATOM 644 O O . LYS A 1 78 ? 5.362 7.589 -7.407 1.00 88.94 78 LYS A O 1
ATOM 649 N N . ILE A 1 79 ? 4.565 6.572 -9.259 1.00 90.75 79 ILE A N 1
ATOM 650 C CA . ILE A 1 79 ? 4.046 5.376 -8.583 1.00 90.75 79 ILE A CA 1
ATOM 651 C C . ILE A 1 79 ? 5.182 4.610 -7.901 1.00 90.75 79 ILE A C 1
ATOM 653 O O . ILE A 1 79 ? 5.072 4.333 -6.712 1.00 90.75 79 ILE A O 1
ATOM 657 N N . SER A 1 80 ? 6.293 4.342 -8.595 1.00 81.00 80 SER A N 1
ATOM 658 C CA . SER A 1 80 ? 7.432 3.627 -8.000 1.00 81.00 80 SER A CA 1
ATOM 659 C C . SER A 1 80 ? 8.014 4.366 -6.794 1.00 81.00 80 SER A C 1
ATOM 661 O O . SER A 1 80 ? 8.242 3.756 -5.760 1.00 81.00 80 SER A O 1
ATOM 663 N N . LYS A 1 81 ? 8.173 5.694 -6.873 1.00 84.50 81 LYS A N 1
ATOM 664 C CA . LYS A 1 81 ? 8.633 6.495 -5.723 1.00 84.50 81 LYS A CA 1
ATOM 665 C C . LYS A 1 81 ? 7.677 6.429 -4.535 1.00 84.50 81 LYS A C 1
ATOM 667 O O . LYS A 1 81 ? 8.121 6.472 -3.391 1.00 84.50 81 LYS A O 1
ATOM 672 N N . TYR A 1 82 ? 6.372 6.406 -4.801 1.00 88.69 82 TYR A N 1
ATOM 673 C CA . TYR A 1 82 ? 5.371 6.259 -3.753 1.00 88.69 82 TYR A CA 1
ATOM 674 C C . TYR A 1 82 ? 5.459 4.880 -3.101 1.00 88.69 82 TYR A C 1
ATOM 676 O O . TYR A 1 82 ? 5.499 4.805 -1.877 1.00 88.69 82 TYR A O 1
ATOM 684 N N . ASP A 1 83 ? 5.553 3.823 -3.906 1.00 83.81 83 ASP A N 1
ATOM 685 C CA . ASP A 1 83 ? 5.719 2.447 -3.437 1.00 83.81 83 ASP A CA 1
ATOM 686 C C . ASP A 1 83 ? 6.962 2.295 -2.545 1.00 83.81 83 ASP A C 1
ATOM 688 O O . ASP A 1 83 ? 6.852 1.901 -1.381 1.00 83.81 83 ASP A O 1
ATOM 692 N N . ASP A 1 84 ? 8.123 2.748 -3.029 1.00 78.00 84 ASP A N 1
ATOM 693 C CA . ASP A 1 84 ? 9.382 2.736 -2.276 1.00 78.00 84 ASP A CA 1
ATOM 694 C C . ASP A 1 84 ? 9.235 3.435 -0.917 1.00 78.00 84 ASP A C 1
ATOM 696 O O . ASP A 1 84 ? 9.669 2.919 0.115 1.00 78.00 84 ASP A O 1
ATOM 700 N N . LEU A 1 85 ? 8.569 4.593 -0.892 1.00 83.31 85 LEU A N 1
ATOM 701 C CA . LEU A 1 85 ? 8.354 5.362 0.330 1.00 83.31 85 LEU A CA 1
ATOM 702 C C . LEU A 1 85 ? 7.396 4.659 1.304 1.00 83.31 85 LEU A C 1
ATOM 704 O O . LEU A 1 85 ? 7.599 4.724 2.521 1.00 83.31 85 LEU A O 1
ATOM 708 N N . VAL A 1 86 ? 6.359 3.985 0.796 1.00 78.69 86 VAL A N 1
ATOM 709 C CA . VAL A 1 86 ? 5.439 3.178 1.610 1.00 78.69 86 VAL A CA 1
ATOM 710 C C . VAL A 1 86 ? 6.200 2.041 2.295 1.00 78.69 86 VAL A C 1
ATOM 712 O O . VAL A 1 86 ? 6.001 1.799 3.492 1.00 78.69 86 VAL A O 1
ATOM 715 N N . PHE A 1 87 ? 7.125 1.395 1.584 1.00 70.25 87 PHE A N 1
ATOM 716 C CA . PHE A 1 87 ? 8.000 0.369 2.151 1.00 70.25 87 PHE A CA 1
ATOM 717 C C . PHE A 1 87 ? 9.054 0.930 3.116 1.00 70.25 87 PHE A C 1
ATOM 719 O O . PHE A 1 87 ? 9.219 0.374 4.205 1.00 70.25 87 PHE A O 1
ATOM 726 N N . GLU A 1 88 ? 9.722 2.038 2.783 1.00 73.44 88 GLU A N 1
ATOM 727 C CA . GLU A 1 88 ? 10.741 2.693 3.625 1.00 73.44 88 GLU A CA 1
ATOM 728 C C . GLU A 1 88 ? 10.170 3.075 4.994 1.00 73.44 88 GLU A C 1
ATOM 730 O O . GLU A 1 88 ? 10.731 2.766 6.049 1.00 73.44 88 GLU A O 1
ATOM 735 N N . LYS A 1 89 ? 8.990 3.697 4.983 1.00 71.12 89 LYS A N 1
ATOM 736 C CA . LYS A 1 89 ? 8.243 4.068 6.189 1.00 71.12 89 LYS A CA 1
ATOM 737 C C . LYS A 1 89 ? 7.590 2.850 6.870 1.00 71.12 89 LYS A C 1
ATOM 739 O O . LYS A 1 89 ? 6.951 3.017 7.908 1.00 71.12 89 LYS A O 1
ATOM 744 N N . LYS A 1 90 ? 7.752 1.639 6.312 1.00 61.53 90 LYS A N 1
ATOM 745 C CA . LYS A 1 90 ? 7.208 0.352 6.788 1.00 61.53 90 LYS A CA 1
ATOM 746 C C . LYS A 1 90 ? 5.687 0.385 6.998 1.00 61.53 90 LYS A C 1
ATOM 748 O O . LYS A 1 90 ? 5.166 -0.096 8.003 1.00 61.53 90 LYS A O 1
ATOM 753 N N . ILE A 1 91 ? 4.943 0.955 6.052 1.00 53.88 91 ILE A N 1
ATOM 754 C CA . ILE A 1 91 ? 3.526 1.351 6.216 1.00 53.88 91 ILE A CA 1
ATOM 755 C C . ILE A 1 91 ? 2.525 0.186 6.201 1.00 53.88 91 ILE A C 1
ATOM 757 O O . ILE A 1 91 ? 1.315 0.385 6.305 1.00 53.88 91 ILE A O 1
ATOM 761 N N . ILE A 1 92 ? 2.984 -1.061 6.225 1.00 51.28 92 ILE A N 1
ATOM 762 C CA . ILE A 1 92 ? 2.095 -2.176 6.576 1.00 51.28 92 ILE A CA 1
ATOM 763 C C . ILE A 1 92 ? 1.582 -2.022 8.030 1.00 51.28 92 ILE A C 1
ATOM 765 O O . ILE A 1 92 ? 0.505 -2.508 8.364 1.00 51.28 92 ILE A O 1
ATOM 769 N N . THR A 1 93 ? 2.301 -1.324 8.919 1.00 52.25 93 THR A N 1
ATOM 770 C CA . THR A 1 93 ? 2.184 -1.594 10.363 1.00 52.25 93 THR A CA 1
ATOM 771 C C . THR A 1 93 ? 2.145 -0.376 11.268 1.00 52.25 93 THR A C 1
ATOM 773 O O . THR A 1 93 ? 2.918 -0.289 12.220 1.00 52.25 93 THR A O 1
ATOM 776 N N . ASN A 1 94 ? 1.184 0.526 11.107 1.00 61.00 94 ASN A N 1
ATOM 777 C CA . ASN A 1 94 ? 0.792 1.251 12.311 1.00 61.00 94 ASN A CA 1
ATOM 778 C C . ASN A 1 94 ? -0.714 1.384 12.473 1.00 61.00 94 ASN A C 1
ATOM 780 O O . ASN A 1 94 ? -1.251 2.456 12.729 1.00 61.00 94 ASN A O 1
ATOM 784 N N . ASN A 1 95 ? -1.393 0.234 12.428 1.00 68.38 95 ASN A N 1
ATOM 785 C CA . ASN A 1 95 ? -2.712 0.105 13.045 1.00 68.38 95 ASN A CA 1
ATOM 786 C C . ASN A 1 95 ? -2.682 0.622 14.490 1.00 68.38 95 ASN A C 1
ATOM 788 O O . ASN A 1 95 ? -3.661 1.205 14.928 1.00 68.38 95 ASN A O 1
ATOM 792 N N . THR A 1 96 ? -1.558 0.502 15.210 1.00 75.31 96 THR A N 1
ATOM 793 C CA . THR A 1 96 ? -1.392 1.109 16.539 1.00 75.31 96 THR A CA 1
ATOM 794 C C . THR A 1 96 ? -1.488 2.632 16.488 1.00 75.31 96 THR A C 1
ATOM 796 O O . THR A 1 96 ? -2.134 3.218 17.347 1.00 75.31 96 THR A O 1
ATOM 799 N N . PHE A 1 97 ? -0.925 3.289 15.470 1.00 80.62 97 PHE A N 1
ATOM 800 C CA . PHE A 1 97 ? -1.104 4.724 15.253 1.00 80.62 97 PHE A CA 1
ATOM 801 C C . PHE A 1 97 ? -2.559 5.071 14.941 1.00 80.62 97 PHE A C 1
ATOM 803 O O . PHE A 1 97 ? -3.103 5.958 15.592 1.00 80.62 97 PHE A O 1
ATOM 810 N N . LEU A 1 98 ? -3.195 4.361 14.002 1.00 84.62 98 LEU A N 1
ATOM 811 C CA . LEU A 1 98 ? -4.588 4.617 13.613 1.00 84.62 98 LEU A CA 1
ATOM 812 C C . LEU A 1 98 ? -5.548 4.388 14.788 1.00 84.62 98 LEU A C 1
ATOM 814 O O . LEU A 1 98 ? -6.431 5.206 15.033 1.00 84.62 98 LEU A O 1
ATOM 818 N N . ASN A 1 99 ? -5.330 3.321 15.558 1.00 84.88 99 ASN A N 1
ATOM 819 C CA . ASN A 1 99 ? -6.076 3.020 16.777 1.00 84.88 99 ASN A CA 1
ATOM 820 C C . ASN A 1 99 ? -5.824 4.081 17.851 1.00 84.88 99 ASN A C 1
ATOM 822 O O . ASN A 1 99 ? -6.775 4.635 18.379 1.00 84.88 99 ASN A O 1
ATOM 826 N N . SER A 1 100 ? -4.568 4.451 18.106 1.00 84.50 100 SER A N 1
ATOM 827 C CA . SER A 1 100 ? -4.230 5.503 19.074 1.00 84.50 100 SER A CA 1
ATOM 828 C C . SER A 1 100 ? -4.823 6.861 18.686 1.00 84.50 100 SER A C 1
ATOM 830 O O . SER A 1 100 ? -5.237 7.621 19.554 1.00 84.50 100 SER A O 1
ATOM 832 N N . TYR A 1 101 ? -4.922 7.172 17.390 1.00 85.62 101 TYR A N 1
ATOM 833 C CA . TYR A 1 101 ? -5.669 8.340 16.922 1.00 85.62 101 TYR A CA 1
ATOM 834 C C . TYR A 1 101 ? -7.147 8.234 17.213 1.00 85.62 101 TYR A C 1
ATOM 836 O O . TYR A 1 101 ? -7.737 9.169 17.749 1.00 85.62 101 TYR A O 1
ATOM 844 N N . PHE A 1 102 ? -7.726 7.099 16.841 1.00 88.38 102 PHE A N 1
ATOM 845 C CA . PHE A 1 102 ? -9.133 6.828 17.025 1.00 88.38 102 PHE A CA 1
ATOM 846 C C . PHE A 1 102 ? -9.536 6.946 18.504 1.00 88.38 102 PHE A C 1
ATOM 848 O O . PHE A 1 102 ? -10.512 7.617 18.828 1.00 88.38 102 PHE A O 1
ATOM 855 N N . ASP A 1 103 ? -8.725 6.393 19.403 1.00 85.38 103 ASP A N 1
ATOM 856 C CA . ASP A 1 103 ? -8.943 6.431 20.851 1.00 85.38 103 ASP A CA 1
ATOM 857 C C . ASP A 1 103 ? -8.731 7.836 21.446 1.00 85.38 103 ASP A C 1
ATOM 859 O O . ASP A 1 103 ? -9.240 8.142 22.523 1.00 85.38 103 ASP A O 1
ATOM 863 N N . LYS A 1 104 ? -8.007 8.719 20.744 1.00 86.94 104 LYS A N 1
ATOM 864 C CA . LYS A 1 104 ? -7.729 10.102 21.170 1.00 86.94 104 LYS A CA 1
ATOM 865 C C . LYS A 1 104 ? -8.710 11.141 20.631 1.00 86.94 104 LYS A C 1
ATOM 867 O O . LYS A 1 104 ? -8.515 12.337 20.858 1.00 86.94 104 LYS A O 1
ATOM 872 N N . ILE A 1 105 ? -9.758 10.726 19.922 1.00 88.56 105 ILE A N 1
ATOM 873 C CA . ILE A 1 105 ? -10.770 11.648 19.399 1.00 88.56 105 ILE A CA 1
ATOM 874 C C . ILE A 1 105 ? -11.482 12.337 20.577 1.00 88.56 105 ILE A C 1
ATOM 876 O O . ILE A 1 105 ? -12.068 11.641 21.407 1.00 88.56 105 ILE A O 1
ATOM 880 N N . PRO A 1 106 ? -11.504 13.685 20.650 1.00 89.69 106 PRO A N 1
ATOM 881 C CA . PRO A 1 106 ? -12.080 14.395 21.795 1.00 89.69 106 PRO A CA 1
ATOM 882 C C . PRO A 1 106 ? -13.548 14.047 22.075 1.00 89.69 106 PRO A C 1
ATOM 884 O O . PRO A 1 106 ? -13.922 13.857 23.230 1.00 89.69 106 PRO A O 1
ATOM 887 N N . GLU A 1 107 ? -14.368 13.920 21.025 1.00 90.88 107 GLU A N 1
ATOM 888 C CA . GLU A 1 107 ? -15.777 13.507 21.140 1.00 90.88 107 GLU A CA 1
ATOM 889 C C . GLU A 1 107 ? -15.899 12.102 21.759 1.00 90.88 107 GLU A C 1
ATOM 891 O O . GLU A 1 107 ? -16.724 11.889 22.647 1.00 90.88 107 GLU A O 1
ATOM 896 N N . LEU A 1 108 ? -15.029 11.167 21.354 1.00 91.19 108 LEU A N 1
ATOM 897 C CA . LEU A 1 108 ? -15.026 9.792 21.853 1.00 91.19 108 LEU A CA 1
ATOM 898 C C . LEU A 1 108 ? -14.562 9.713 23.316 1.00 91.19 108 LEU A C 1
ATOM 900 O O . LEU A 1 108 ? -15.188 9.028 24.123 1.00 91.19 108 LEU A O 1
ATOM 904 N N . ILE A 1 109 ? -13.509 10.453 23.678 1.00 92.12 109 ILE A N 1
ATOM 905 C CA . ILE A 1 109 ? -13.028 10.534 25.066 1.00 92.12 109 ILE A CA 1
ATOM 906 C C . ILE A 1 109 ? -14.144 11.058 25.974 1.00 92.12 109 ILE A C 1
ATOM 908 O O . ILE A 1 109 ? -14.408 10.492 27.035 1.00 92.12 109 ILE A O 1
ATOM 912 N N . LYS A 1 110 ? -14.815 12.136 25.552 1.00 94.88 110 LYS A N 1
ATOM 913 C CA . LYS A 1 110 ? -15.863 12.781 26.344 1.00 94.88 110 LYS A CA 1
ATOM 914 C C . LYS A 1 110 ? -17.047 11.844 26.586 1.00 94.88 110 LYS A C 1
ATOM 916 O O . LYS A 1 110 ? -17.481 11.710 27.729 1.00 94.88 110 LYS A O 1
ATOM 921 N N . ILE A 1 111 ? -17.541 11.168 25.545 1.00 95.56 111 ILE A N 1
ATOM 922 C CA . ILE A 1 111 ? -18.678 10.251 25.698 1.00 95.56 111 ILE A CA 1
ATOM 923 C C . ILE A 1 111 ? -18.308 9.027 26.550 1.00 95.56 111 ILE A C 1
ATOM 925 O O . ILE A 1 111 ? -19.096 8.613 27.395 1.00 95.56 111 ILE A O 1
ATOM 929 N N . GLN A 1 112 ? -17.085 8.496 26.412 1.00 94.44 112 GLN A N 1
ATOM 930 C CA . GLN A 1 112 ? -16.589 7.392 27.245 1.00 94.44 112 GLN A CA 1
ATOM 931 C C . GLN A 1 112 ? -16.500 7.779 28.728 1.00 94.44 112 GLN A C 1
ATOM 933 O O . GLN A 1 112 ? -16.852 6.980 29.595 1.00 94.44 112 GLN A O 1
ATOM 938 N N . GLN A 1 113 ? -16.067 9.006 29.033 1.00 96.00 113 GLN A N 1
ATOM 939 C CA . GLN A 1 113 ? -16.048 9.518 30.406 1.00 96.00 113 GLN A CA 1
ATOM 940 C C . GLN A 1 113 ? -17.458 9.635 30.991 1.00 96.00 113 GLN A C 1
ATOM 942 O O . GLN A 1 113 ? -17.673 9.225 32.127 1.00 96.00 113 GLN A O 1
ATOM 947 N N . TRP A 1 114 ? -18.419 10.158 30.226 1.00 96.88 114 TRP A N 1
ATOM 948 C CA . TRP A 1 114 ? -19.810 10.280 30.673 1.00 96.88 114 TRP A CA 1
ATOM 949 C C . TRP A 1 114 ? -20.475 8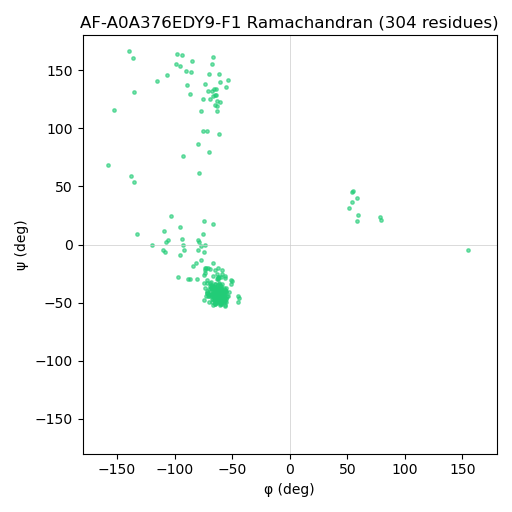.927 30.913 1.00 96.88 114 TRP A C 1
ATOM 951 O O . TRP A 1 114 ? -21.141 8.761 31.930 1.00 96.88 114 TRP A O 1
ATOM 961 N N . ILE A 1 115 ? -20.240 7.950 30.034 1.00 96.44 115 ILE A N 1
ATOM 962 C CA . ILE A 1 115 ? -20.692 6.567 30.237 1.00 96.44 115 ILE A CA 1
ATOM 963 C C . ILE A 1 115 ? -20.139 6.017 31.552 1.00 96.44 115 ILE A C 1
ATOM 965 O O . ILE A 1 115 ? -20.909 5.535 32.374 1.00 96.44 115 ILE A O 1
ATOM 969 N N . LYS A 1 116 ? -18.829 6.161 31.793 1.00 9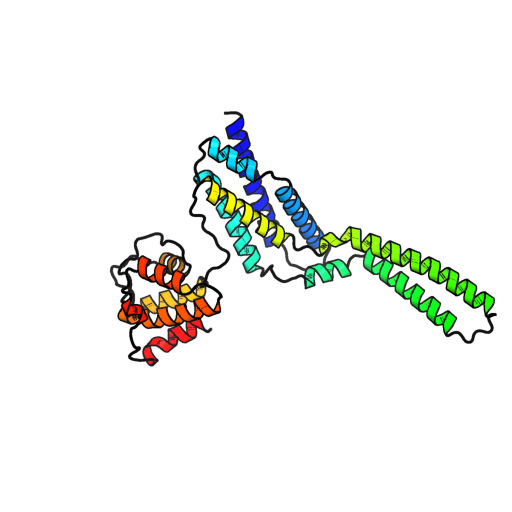6.38 116 LYS A N 1
ATOM 970 C CA . LYS A 1 116 ? -18.189 5.659 33.016 1.00 96.38 116 LYS A CA 1
ATOM 971 C C . LYS A 1 116 ? -18.732 6.319 34.286 1.00 96.38 116 LYS A C 1
ATOM 973 O O . LYS A 1 116 ? -18.903 5.643 35.292 1.00 96.38 116 LYS A O 1
ATOM 978 N N . ILE A 1 117 ? -18.996 7.627 34.245 1.00 95.88 117 ILE A N 1
ATOM 979 C CA . ILE A 1 117 ? -19.629 8.343 35.362 1.00 95.88 117 ILE A CA 1
ATOM 980 C C . ILE A 1 117 ? -21.011 7.746 35.637 1.00 95.88 117 ILE A C 1
ATOM 982 O O . ILE A 1 117 ? -21.287 7.381 36.770 1.00 95.88 117 ILE A O 1
ATOM 986 N N . LYS A 1 118 ? -21.835 7.549 34.602 1.00 93.94 118 LYS A N 1
ATOM 987 C CA . LYS A 1 118 ? -23.177 6.976 34.766 1.00 93.94 118 LYS A CA 1
ATOM 988 C C . LYS A 1 118 ? -23.182 5.526 35.238 1.00 93.94 118 LYS A C 1
ATOM 990 O O . LYS A 1 118 ? -24.030 5.162 36.042 1.00 93.94 118 LYS A O 1
ATOM 995 N N . GLU A 1 119 ? -22.245 4.706 34.771 1.00 94.50 119 GLU A N 1
ATOM 996 C CA . GLU A 1 119 ? -22.084 3.330 35.257 1.00 94.50 119 GLU A CA 1
ATOM 997 C C . GLU A 1 119 ? -21.704 3.308 36.744 1.00 94.50 119 GLU A C 1
ATOM 999 O O . GLU A 1 119 ? -22.269 2.527 37.505 1.00 94.50 119 GLU A O 1
ATOM 1004 N N . ASN A 1 120 ? -20.818 4.210 37.178 1.00 94.62 120 ASN A N 1
ATOM 1005 C CA . ASN A 1 120 ? -20.479 4.360 38.591 1.00 94.62 120 ASN A CA 1
ATOM 1006 C C . ASN A 1 120 ? -21.661 4.884 39.424 1.00 94.62 120 ASN A C 1
ATOM 1008 O O . ASN A 1 120 ? -21.903 4.350 40.500 1.00 94.62 120 ASN A O 1
ATOM 1012 N N . ASP A 1 121 ? -22.414 5.874 38.928 1.00 92.12 121 ASP A N 1
ATOM 1013 C CA . ASP A 1 121 ? -23.587 6.423 39.625 1.00 92.12 121 ASP A CA 1
ATOM 1014 C C . ASP A 1 121 ? -24.644 5.330 39.897 1.00 92.12 121 ASP A C 1
ATOM 1016 O O . ASP A 1 121 ? -25.256 5.302 40.964 1.00 92.12 121 ASP A O 1
ATOM 1020 N N . ILE A 1 122 ? -24.853 4.409 38.945 1.00 91.19 122 ILE A N 1
ATOM 1021 C CA . ILE A 1 122 ? -25.760 3.261 39.114 1.00 91.19 122 ILE A CA 1
ATOM 1022 C C . ILE A 1 122 ? -25.234 2.319 40.204 1.00 91.19 122 ILE A C 1
ATOM 1024 O O . ILE A 1 122 ? -25.972 2.012 41.142 1.00 91.19 122 ILE A O 1
ATOM 1028 N N . LEU A 1 123 ? -23.960 1.915 40.117 1.00 91.06 123 LEU A N 1
ATOM 1029 C CA . LEU A 1 123 ? -23.329 1.018 41.093 1.00 91.06 123 LEU A CA 1
ATOM 1030 C C . LEU A 1 123 ? -23.369 1.598 42.513 1.00 91.06 123 LEU A C 1
ATOM 1032 O O . LEU A 1 123 ? -23.714 0.894 43.459 1.00 91.06 123 LEU A O 1
ATOM 1036 N N . GLU A 1 124 ? -23.081 2.892 42.672 1.00 89.81 124 GLU A N 1
ATOM 1037 C CA . GLU A 1 124 ? -23.131 3.561 43.974 1.00 89.81 124 GLU A CA 1
ATOM 1038 C C . GLU A 1 124 ? -24.538 3.518 44.586 1.00 89.81 124 GLU A C 1
ATOM 1040 O O . GLU A 1 124 ? -24.676 3.306 45.792 1.00 89.81 124 GLU A O 1
ATOM 1045 N N . ILE A 1 125 ? -25.596 3.674 43.783 1.00 87.31 125 ILE A N 1
ATOM 1046 C CA . ILE A 1 125 ? -26.978 3.590 44.278 1.00 87.31 125 ILE A CA 1
ATOM 1047 C C . ILE A 1 125 ? -27.342 2.154 44.66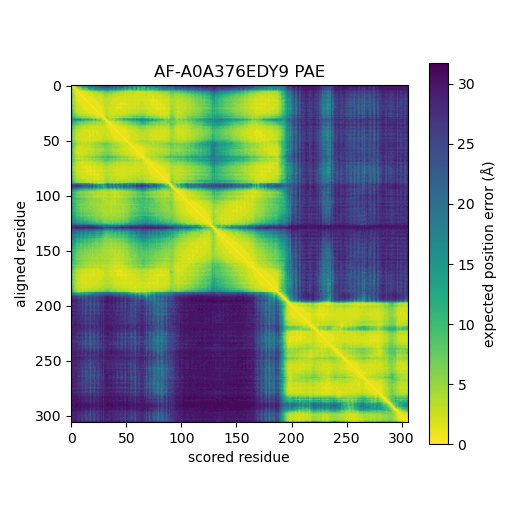0 1.00 87.31 125 ILE A C 1
ATOM 1049 O O . ILE A 1 125 ? -27.956 1.960 45.718 1.00 87.31 125 ILE A O 1
ATOM 1053 N N . GLU A 1 126 ? -26.956 1.172 43.841 1.00 85.19 126 GLU A N 1
ATOM 1054 C CA . GLU A 1 126 ? -27.179 -0.259 44.089 1.00 85.19 126 GLU A CA 1
ATOM 1055 C C . GLU A 1 126 ? -26.492 -0.731 45.377 1.00 85.19 126 GLU A C 1
ATOM 1057 O O . GLU A 1 126 ? -27.106 -1.425 46.192 1.00 85.19 126 GLU A O 1
ATOM 1062 N N . GLU A 1 127 ? -25.246 -0.309 45.593 1.00 84.19 127 GLU A N 1
ATOM 1063 C CA . GLU A 1 127 ? -24.445 -0.658 46.769 1.00 84.19 127 GLU A CA 1
ATOM 1064 C C . GLU A 1 127 ? -24.776 0.204 47.998 1.00 84.19 127 GLU A C 1
ATOM 1066 O O . GLU A 1 127 ? -24.439 -0.161 49.132 1.00 84.19 127 GLU A O 1
ATOM 1071 N N . SER A 1 128 ? -25.467 1.339 47.819 1.00 77.44 128 SER A N 1
ATOM 1072 C CA . SER A 1 128 ? -25.798 2.222 48.935 1.00 77.44 128 SER A CA 1
ATOM 1073 C C . SER A 1 128 ? -26.715 1.529 49.950 1.00 77.44 128 SER A C 1
ATOM 1075 O O . SER A 1 128 ? -27.889 1.236 49.698 1.00 77.44 128 SER A O 1
ATOM 1077 N N . GLN A 1 129 ? -26.238 1.404 51.191 1.00 60.56 129 GLN A N 1
ATOM 1078 C CA . GLN A 1 129 ? -27.076 1.092 52.360 1.00 60.56 129 GLN A CA 1
ATOM 1079 C C . GLN A 1 129 ? -27.926 2.296 52.810 1.00 60.56 129 GLN A C 1
ATOM 1081 O O . GLN A 1 129 ? -28.374 2.367 53.954 1.00 60.56 129 GLN A O 1
ATOM 1086 N N . SER A 1 130 ? -28.140 3.275 51.925 1.00 61.94 130 SER A N 1
ATOM 1087 C CA . SER A 1 130 ? -28.933 4.461 52.222 1.00 61.94 130 SER A CA 1
ATOM 1088 C C . SER A 1 130 ? -30.366 4.057 52.579 1.00 61.94 130 SER A C 1
ATOM 1090 O O . SER A 1 130 ? -30.945 3.169 51.944 1.00 61.94 130 SER A O 1
ATOM 1092 N N . GLY A 1 131 ? -30.950 4.728 53.579 1.00 67.88 131 GLY A N 1
ATOM 1093 C CA . GLY A 1 131 ? -32.339 4.543 54.026 1.00 67.88 131 GLY A CA 1
ATOM 1094 C C . GLY A 1 131 ? -33.401 4.972 53.004 1.00 67.88 131 GLY A C 1
ATOM 1095 O O . GLY A 1 131 ? -34.549 5.197 53.377 1.00 67.88 131 GLY A O 1
ATOM 1096 N N . MET A 1 132 ? -33.019 5.120 51.731 1.00 78.38 132 MET A N 1
ATOM 1097 C CA . MET A 1 132 ? -33.924 5.404 50.628 1.00 78.38 132 MET A CA 1
ATOM 1098 C C . MET A 1 132 ? -34.844 4.190 50.387 1.00 78.38 132 MET A C 1
ATOM 1100 O O . MET A 1 132 ? -34.352 3.059 50.297 1.00 78.38 132 MET A O 1
ATOM 1104 N N . PRO A 1 133 ? -36.167 4.401 50.259 1.00 82.88 133 PRO A N 1
ATOM 1105 C CA . PRO A 1 133 ? -37.120 3.354 49.910 1.00 82.88 133 PRO A CA 1
ATOM 1106 C C . PRO A 1 133 ? -36.742 2.610 48.620 1.00 82.88 133 PRO A C 1
ATOM 1108 O O . PRO A 1 133 ? -36.328 3.219 47.635 1.00 82.88 133 PRO A O 1
ATOM 1111 N N . GLN A 1 134 ? -36.965 1.292 48.591 1.00 84.06 134 GLN A N 1
ATOM 1112 C CA . GLN A 1 134 ? -36.637 0.421 47.449 1.00 84.06 134 GLN A CA 1
ATOM 1113 C C . GLN A 1 134 ? -37.229 0.922 46.116 1.00 84.06 134 GLN A C 1
ATOM 1115 O O . GLN A 1 134 ? -36.568 0.885 45.083 1.00 84.06 134 GLN A O 1
ATOM 1120 N N . LEU A 1 135 ? -38.474 1.407 46.153 1.00 84.38 135 LEU A N 1
ATOM 1121 C CA . LEU A 1 135 ? -39.196 1.944 44.994 1.00 84.38 135 LEU A CA 1
ATOM 1122 C C . LEU A 1 135 ? -38.551 3.220 44.437 1.00 84.38 135 LEU A C 1
ATOM 1124 O O . LEU A 1 135 ? -38.503 3.403 43.224 1.00 84.38 135 LEU A O 1
ATOM 1128 N N . GLU A 1 136 ? -38.039 4.090 45.308 1.00 84.94 136 GLU A N 1
ATOM 1129 C CA . GLU A 1 136 ? -37.335 5.306 44.893 1.00 84.94 136 GLU A CA 1
ATOM 1130 C C . GLU A 1 136 ? -35.966 4.964 44.301 1.00 84.94 136 GLU A C 1
ATOM 1132 O O . GLU A 1 136 ? -35.637 5.473 43.232 1.00 84.94 136 GLU A O 1
ATOM 11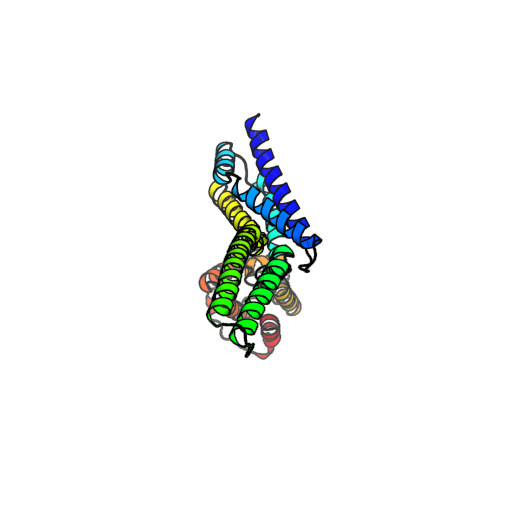37 N N . LYS A 1 137 ? -35.227 4.021 44.910 1.00 85.56 137 LYS A N 1
ATOM 1138 C CA . LYS A 1 137 ? -33.965 3.507 44.347 1.00 85.56 137 LYS A CA 1
ATOM 1139 C C . LYS A 1 137 ? -34.157 2.958 42.934 1.00 85.56 137 LYS A C 1
ATOM 1141 O O . LYS A 1 137 ? -33.430 3.345 42.027 1.00 85.56 13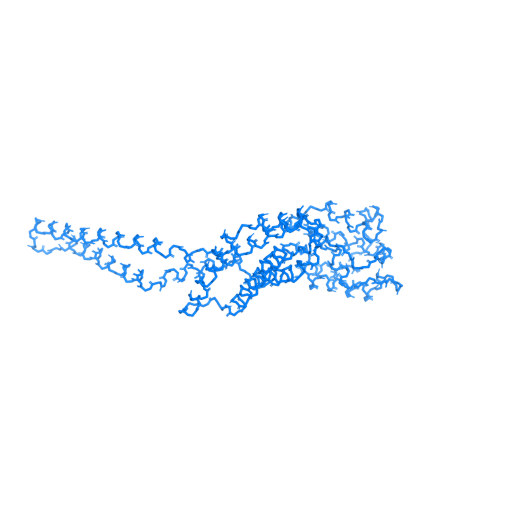7 LYS A O 1
ATOM 1146 N N . GLN A 1 138 ? -35.166 2.108 42.729 1.00 87.12 138 GLN A N 1
ATOM 1147 C CA . GLN A 1 138 ? -35.471 1.534 41.412 1.00 87.12 138 GLN A CA 1
ATOM 1148 C C . GLN A 1 138 ? -35.816 2.600 40.372 1.00 87.12 138 GLN A C 1
ATOM 1150 O O . GLN A 1 138 ? -35.409 2.482 39.219 1.00 87.12 138 GLN A O 1
ATOM 1155 N N . LYS A 1 139 ? -36.543 3.649 40.769 1.00 90.44 139 LYS A N 1
ATOM 1156 C CA . LYS A 1 139 ? -36.888 4.743 39.861 1.00 90.44 139 LYS A CA 1
ATOM 1157 C C . LYS A 1 139 ? -35.648 5.528 39.426 1.00 90.44 139 LYS A C 1
ATOM 1159 O O . LYS A 1 139 ? -35.478 5.756 38.236 1.00 90.44 139 LYS A O 1
ATOM 1164 N N . VAL A 1 140 ? -34.770 5.882 40.367 1.00 89.25 140 VAL A N 1
ATOM 1165 C CA . VAL A 1 140 ? -33.532 6.617 40.057 1.00 89.25 140 VAL A CA 1
ATOM 1166 C C . VAL A 1 140 ? -32.588 5.777 39.191 1.00 89.25 140 VAL A C 1
ATOM 1168 O O . VAL A 1 140 ? -32.055 6.291 38.211 1.00 89.25 140 VAL A O 1
ATOM 1171 N N . ILE A 1 141 ? -32.432 4.483 39.497 1.00 90.56 141 ILE A N 1
ATOM 1172 C CA . ILE A 1 141 ? -31.651 3.559 38.658 1.00 90.56 141 ILE A CA 1
ATOM 1173 C C . ILE A 1 141 ? -32.241 3.506 37.246 1.00 90.56 141 ILE A C 1
ATOM 1175 O O . ILE A 1 141 ? -31.507 3.689 36.280 1.00 90.56 141 ILE A O 1
ATOM 1179 N N . SER A 1 142 ? -33.562 3.345 37.114 1.00 92.75 142 SER A N 1
ATOM 1180 C CA . SER A 1 142 ? -34.225 3.321 35.806 1.00 92.75 142 SER A CA 1
ATOM 1181 C C . SER A 1 142 ? -34.002 4.613 35.010 1.00 92.75 142 SER A C 1
ATOM 1183 O O . SER A 1 142 ? -33.816 4.545 33.795 1.00 92.75 142 SER A O 1
ATOM 1185 N N . ASP A 1 143 ? -34.017 5.780 35.658 1.00 93.75 143 ASP A N 1
ATOM 1186 C CA . ASP A 1 143 ? -33.748 7.061 34.997 1.00 93.75 143 ASP A CA 1
ATOM 1187 C C . ASP A 1 143 ? -32.285 7.126 34.502 1.00 93.75 143 ASP A C 1
ATOM 1189 O O . ASP A 1 143 ? -32.023 7.519 33.361 1.00 93.75 143 ASP A O 1
ATOM 1193 N N . PHE A 1 144 ? -31.325 6.652 35.304 1.00 93.31 144 PHE A N 1
ATOM 1194 C CA . PHE A 1 144 ? -29.914 6.567 34.906 1.00 93.31 144 PHE A CA 1
ATOM 1195 C C . PHE A 1 144 ? -29.655 5.543 33.801 1.00 93.31 144 PHE A C 1
ATOM 1197 O O . PHE A 1 144 ? -28.847 5.806 32.911 1.00 93.31 144 PHE A O 1
ATOM 1204 N N . GLU A 1 145 ? -30.353 4.410 33.795 1.00 94.31 145 GLU A N 1
ATOM 1205 C CA . GLU A 1 145 ? -30.277 3.422 32.716 1.00 94.31 145 GLU A CA 1
ATOM 1206 C C . GLU A 1 145 ? -30.783 3.992 31.382 1.00 94.31 145 GLU A C 1
ATOM 1208 O O . GLU A 1 145 ? -30.212 3.707 30.324 1.00 94.31 145 GLU A O 1
ATOM 1213 N N . ILE A 1 146 ? -31.828 4.829 31.407 1.00 95.94 146 ILE A N 1
ATOM 1214 C CA . ILE A 1 146 ? -32.321 5.535 30.215 1.00 95.94 146 ILE A CA 1
ATOM 1215 C C . ILE A 1 146 ? -31.251 6.494 29.681 1.00 95.94 146 ILE A C 1
ATOM 1217 O O . ILE A 1 146 ? -30.953 6.478 28.481 1.00 95.94 146 ILE A O 1
ATOM 1221 N N . GLU A 1 147 ? -30.641 7.297 30.555 1.00 94.56 147 GLU A N 1
ATOM 1222 C CA . GLU A 1 147 ? -29.551 8.204 30.177 1.00 94.56 147 GLU A CA 1
ATOM 1223 C C . GLU A 1 147 ? -28.327 7.440 29.653 1.00 94.56 147 GLU A C 1
ATOM 1225 O O . GLU A 1 147 ? -27.777 7.793 28.608 1.00 94.56 147 GLU A O 1
ATOM 1230 N N . LEU A 1 148 ? -27.933 6.347 30.312 1.00 95.69 148 LEU A N 1
ATOM 1231 C CA . LEU A 1 148 ? -26.833 5.484 29.883 1.00 95.69 148 LEU A CA 1
ATOM 1232 C C . LEU A 1 148 ? -27.090 4.896 28.490 1.00 95.69 148 LEU A C 1
ATOM 1234 O O . LEU A 1 148 ? -26.192 4.883 27.646 1.00 95.69 148 LEU A O 1
ATOM 1238 N N . ASN A 1 149 ? -28.319 4.455 28.216 1.00 96.31 149 ASN A N 1
ATOM 1239 C CA . ASN A 1 149 ? -28.714 3.980 26.891 1.00 96.31 149 ASN A CA 1
ATOM 1240 C C . ASN A 1 149 ? -28.629 5.082 25.828 1.00 96.31 149 ASN A C 1
ATOM 1242 O O . ASN A 1 149 ? -28.215 4.810 24.699 1.00 96.31 149 ASN A O 1
ATOM 1246 N N . HIS A 1 150 ? -28.990 6.324 26.164 1.00 97.00 150 HIS A N 1
ATOM 1247 C CA . HIS A 1 150 ? -28.806 7.459 25.260 1.00 97.00 150 HIS A CA 1
ATOM 1248 C C . HIS A 1 150 ? -27.318 7.703 24.966 1.00 97.00 150 HIS A C 1
ATOM 1250 O O . HIS A 1 150 ? -26.932 7.815 23.802 1.00 97.00 150 HIS A O 1
ATOM 1256 N N . LEU A 1 151 ? -26.470 7.714 26.000 1.00 96.81 151 LEU A N 1
ATOM 1257 C CA . LEU A 1 151 ? -25.024 7.903 25.855 1.00 96.81 151 LEU A CA 1
ATOM 1258 C C . LEU A 1 151 ? -24.372 6.792 25.017 1.00 96.81 151 LEU A C 1
ATOM 1260 O O . LEU A 1 151 ? -23.524 7.079 24.176 1.00 96.81 151 LEU A O 1
ATOM 1264 N N . LYS A 1 152 ? -24.790 5.531 25.193 1.00 95.56 152 LYS A N 1
ATOM 1265 C CA . LYS A 1 152 ? -24.307 4.395 24.386 1.00 95.56 152 LYS A CA 1
ATOM 1266 C C . LYS A 1 152 ? -24.693 4.535 22.910 1.00 95.56 152 LYS A C 1
ATOM 1268 O O . LYS A 1 152 ? -23.847 4.336 22.042 1.00 95.56 152 LYS A O 1
ATOM 1273 N N . LYS A 1 153 ? -25.919 4.978 22.607 1.00 96.69 153 LYS A N 1
ATOM 1274 C CA . LYS A 1 153 ? -26.326 5.295 21.224 1.00 96.69 153 LYS A CA 1
ATOM 1275 C C . LYS A 1 153 ? -25.508 6.440 20.627 1.00 96.69 153 LYS A C 1
ATOM 1277 O O . LYS A 1 153 ? -25.107 6.379 19.468 1.00 96.69 153 LYS A O 1
ATOM 1282 N N . GLU A 1 154 ? -25.240 7.486 21.404 1.00 95.94 154 GLU A N 1
ATOM 1283 C CA . GLU A 1 154 ? -24.387 8.594 20.965 1.00 95.94 154 GLU A CA 1
ATOM 1284 C C . GLU A 1 154 ? -22.953 8.129 20.685 1.00 95.94 154 GLU A C 1
ATOM 1286 O O . GLU A 1 154 ? -22.369 8.480 19.657 1.00 95.94 154 GLU A O 1
ATOM 1291 N N . GLN A 1 155 ? -22.420 7.259 21.541 1.00 94.69 155 GLN A N 1
ATOM 1292 C CA . GLN A 1 155 ? -21.124 6.630 21.344 1.00 94.69 155 GLN A CA 1
ATOM 1293 C C . GLN A 1 155 ? -21.072 5.844 20.023 1.00 94.69 155 GLN A C 1
ATOM 1295 O O . GLN A 1 155 ? -20.125 6.017 19.255 1.00 94.69 155 GLN A O 1
ATOM 1300 N N . GLU A 1 156 ? -22.087 5.033 19.712 1.00 95.25 156 GLU A N 1
ATOM 1301 C CA . GLU A 1 156 ? -22.189 4.308 18.434 1.00 95.25 156 GLU A CA 1
ATOM 1302 C C . GLU A 1 156 ? -22.198 5.251 17.221 1.00 95.25 156 GLU A C 1
ATOM 1304 O O . GLU A 1 156 ? -21.507 4.998 16.227 1.00 95.25 156 GLU A O 1
ATOM 1309 N N . MET A 1 157 ? -22.919 6.375 17.304 1.00 95.31 157 MET A N 1
ATOM 1310 C CA . MET A 1 157 ? -22.919 7.392 16.245 1.00 95.31 157 MET A CA 1
ATOM 1311 C C . MET A 1 157 ? -21.524 7.999 16.036 1.00 95.31 157 MET A C 1
ATOM 1313 O O . MET A 1 157 ? -21.084 8.149 14.892 1.00 95.31 157 MET A O 1
ATOM 1317 N N . ILE A 1 158 ? -20.800 8.299 17.120 1.00 93.19 158 ILE A N 1
ATOM 1318 C CA . ILE A 1 158 ? -19.420 8.806 17.066 1.00 93.19 158 ILE A CA 1
ATOM 1319 C C . ILE A 1 158 ? -18.485 7.749 16.456 1.00 93.19 158 ILE A C 1
ATOM 1321 O O . ILE A 1 158 ? -17.704 8.072 15.556 1.00 93.19 158 ILE A O 1
ATOM 1325 N N . TYR A 1 159 ? -18.595 6.478 16.868 1.00 92.31 159 TYR A N 1
ATOM 1326 C CA . TYR A 1 159 ? -17.831 5.372 16.276 1.00 92.31 159 TYR A CA 1
ATOM 1327 C C . TYR A 1 159 ? -18.039 5.293 14.762 1.00 92.31 159 TYR A C 1
ATOM 1329 O O . TYR A 1 159 ? -17.066 5.206 14.012 1.00 92.31 159 TYR A O 1
ATOM 1337 N N . SER A 1 160 ? -19.291 5.366 14.306 1.00 92.38 160 SER A N 1
ATOM 1338 C CA . SER A 1 160 ? -19.629 5.327 12.882 1.00 92.38 160 SER A CA 1
ATOM 1339 C C . SER A 1 160 ? -19.025 6.513 12.121 1.00 92.38 160 SER A C 1
ATOM 1341 O O . SER A 1 160 ? -18.306 6.314 11.135 1.00 92.38 160 SER A O 1
ATOM 1343 N N . LYS A 1 161 ? -19.205 7.737 12.640 1.00 92.62 161 LYS A N 1
ATOM 1344 C CA . LYS A 1 161 ? -18.679 8.991 12.068 1.00 92.62 161 LYS A CA 1
ATOM 1345 C C . LYS A 1 161 ? -17.160 8.966 11.863 1.00 92.62 161 LYS A C 1
ATOM 1347 O O . LYS A 1 161 ? -16.676 9.510 10.871 1.00 92.62 161 LYS A O 1
ATOM 1352 N N . TYR A 1 162 ? -16.410 8.345 12.773 1.00 90.62 162 TYR A N 1
ATOM 1353 C CA . TYR A 1 162 ? -14.941 8.333 12.749 1.00 90.62 162 TYR A CA 1
ATOM 1354 C C . TYR A 1 162 ? -14.312 6.994 12.352 1.00 90.62 162 TYR A C 1
ATOM 1356 O O . TYR A 1 162 ? -13.087 6.880 12.311 1.00 90.62 162 TYR A O 1
ATOM 1364 N N . SER A 1 163 ? -15.121 5.987 12.020 1.00 89.25 163 SER A N 1
ATOM 1365 C CA . SER A 1 163 ? -14.668 4.643 11.627 1.00 89.25 163 SER A CA 1
ATOM 1366 C C . SER A 1 163 ? -13.603 4.662 10.525 1.00 89.25 163 SER A C 1
ATOM 1368 O O . SER A 1 163 ? -12.658 3.871 10.542 1.00 89.25 163 SER A O 1
ATOM 1370 N N . TRP A 1 164 ? -13.702 5.632 9.613 1.00 90.50 164 TRP A N 1
ATOM 1371 C CA . TRP A 1 164 ? -12.767 5.847 8.517 1.00 90.50 164 TRP A CA 1
ATOM 1372 C C . TRP A 1 164 ? -11.314 6.030 8.980 1.00 90.50 164 TRP A C 1
ATOM 1374 O O . TRP A 1 164 ? -10.417 5.646 8.239 1.00 90.50 164 TRP A O 1
ATOM 1384 N N . ILE A 1 165 ? -11.060 6.547 10.189 1.00 89.88 165 ILE A N 1
ATOM 1385 C CA . ILE A 1 165 ? -9.707 6.774 10.736 1.00 89.88 165 ILE A CA 1
ATOM 1386 C C . ILE A 1 165 ? -8.936 5.462 10.896 1.00 89.88 165 ILE A C 1
ATOM 1388 O O . ILE A 1 165 ? -7.720 5.442 10.746 1.00 89.88 165 ILE A O 1
ATOM 1392 N N . LYS A 1 166 ? -9.632 4.346 11.132 1.00 87.62 166 LYS A N 1
ATOM 1393 C CA . LYS A 1 166 ? -9.003 3.021 11.247 1.00 87.62 166 LYS A CA 1
ATOM 1394 C C . LYS A 1 166 ? -8.558 2.439 9.902 1.00 87.62 166 LYS A C 1
ATOM 1396 O O . LYS A 1 166 ? -7.929 1.387 9.871 1.00 87.62 166 LYS A O 1
ATOM 1401 N N . THR A 1 167 ? -8.883 3.095 8.789 1.00 88.88 167 THR A N 1
ATOM 1402 C CA . THR A 1 167 ? -8.504 2.638 7.450 1.00 88.88 167 THR A CA 1
ATOM 1403 C C . THR A 1 167 ? -7.114 3.145 7.079 1.00 88.88 167 THR A C 1
ATOM 1405 O O . THR A 1 167 ? -6.840 4.343 7.137 1.00 88.88 167 THR A O 1
ATOM 1408 N N . ASN A 1 168 ? -6.241 2.241 6.628 1.00 87.44 168 ASN A N 1
ATOM 1409 C CA . ASN A 1 168 ? -4.923 2.600 6.112 1.00 87.44 168 ASN A CA 1
ATOM 1410 C C . ASN A 1 168 ? -5.028 3.117 4.664 1.00 87.44 168 ASN A C 1
ATOM 1412 O O . ASN A 1 168 ? -4.911 2.355 3.703 1.00 87.44 168 ASN A O 1
ATOM 1416 N N . TYR A 1 169 ? -5.276 4.419 4.506 1.00 90.50 169 TYR A N 1
ATOM 1417 C CA . TYR A 1 169 ? -5.423 5.035 3.182 1.00 90.50 169 TYR A CA 1
ATOM 1418 C C . TYR A 1 169 ? -4.137 5.039 2.359 1.00 90.50 169 TYR A C 1
ATOM 1420 O O . TYR A 1 169 ? -4.223 4.966 1.140 1.00 90.50 169 TYR A O 1
ATOM 1428 N N . TYR A 1 170 ? -2.961 5.038 2.989 1.00 88.62 170 TYR A N 1
ATOM 1429 C CA . TYR A 1 170 ? -1.695 4.893 2.266 1.00 88.62 170 TYR A CA 1
ATOM 1430 C C . TYR A 1 170 ? -1.639 3.555 1.516 1.00 88.62 170 TYR A C 1
ATOM 1432 O O . TYR A 1 170 ? -1.301 3.502 0.337 1.00 88.62 170 TYR A O 1
ATOM 1440 N N . PHE A 1 171 ? -2.082 2.479 2.171 1.00 85.69 171 PHE A N 1
ATOM 1441 C CA . PHE A 1 171 ? -2.180 1.164 1.540 1.00 85.69 171 PHE A CA 1
ATOM 1442 C C . PHE A 1 171 ? -3.285 1.091 0.474 1.00 85.69 171 PHE A C 1
ATOM 1444 O O . PHE A 1 171 ? -3.106 0.441 -0.555 1.00 85.69 171 PHE A O 1
ATOM 1451 N N . LYS A 1 172 ? -4.419 1.780 0.674 1.00 88.75 172 LYS A N 1
ATOM 1452 C CA . LYS A 1 172 ? -5.458 1.876 -0.366 1.00 88.75 172 LYS A CA 1
ATOM 1453 C C . LYS A 1 172 ? -4.945 2.566 -1.630 1.00 88.75 172 LYS A C 1
ATOM 1455 O O . LYS A 1 172 ? -5.180 2.061 -2.723 1.00 88.75 172 LYS A O 1
ATOM 1460 N N . ILE A 1 173 ? -4.216 3.674 -1.482 1.00 93.25 173 ILE A N 1
ATOM 1461 C CA . ILE A 1 173 ? -3.590 4.381 -2.607 1.00 93.25 173 ILE A CA 1
ATOM 1462 C C . ILE A 1 173 ? -2.598 3.460 -3.321 1.00 93.25 173 ILE A C 1
ATOM 1464 O O . ILE A 1 173 ? -2.626 3.390 -4.547 1.00 93.25 173 ILE A O 1
ATOM 1468 N N . LEU A 1 174 ? -1.779 2.706 -2.576 1.00 88.19 174 LEU A N 1
ATOM 1469 C CA . LEU A 1 174 ? -0.863 1.726 -3.165 1.00 88.19 174 LEU A CA 1
ATOM 1470 C C . LEU A 1 174 ? -1.611 0.639 -3.953 1.00 88.19 174 LEU A C 1
ATOM 1472 O O . LEU A 1 174 ? -1.272 0.367 -5.098 1.00 88.19 174 LEU A O 1
ATOM 1476 N N . THR A 1 175 ? -2.687 0.088 -3.387 1.00 86.00 175 THR A N 1
ATOM 1477 C CA . THR A 1 175 ? -3.529 -0.907 -4.076 1.00 86.00 175 THR A CA 1
ATOM 1478 C C . THR A 1 175 ? -4.082 -0.347 -5.392 1.00 86.00 175 THR A C 1
ATOM 1480 O O . THR A 1 175 ? -4.097 -1.035 -6.410 1.00 86.00 175 THR A O 1
ATOM 1483 N N . LYS A 1 176 ? -4.495 0.927 -5.404 1.00 92.00 176 LYS A N 1
ATOM 1484 C CA . LYS A 1 176 ? -4.924 1.609 -6.633 1.00 92.00 176 LYS A CA 1
ATOM 1485 C C . LYS A 1 176 ? -3.795 1.851 -7.621 1.00 92.00 176 LYS A C 1
ATOM 1487 O O . LYS A 1 176 ? -4.026 1.756 -8.825 1.00 92.00 176 LYS A O 1
ATOM 1492 N N . ALA A 1 177 ? -2.589 2.126 -7.141 1.00 91.00 177 ALA A N 1
ATOM 1493 C CA . ALA A 1 177 ? -1.413 2.205 -7.991 1.00 91.00 177 ALA A CA 1
ATOM 1494 C C . ALA A 1 177 ? -1.181 0.872 -8.719 1.00 91.00 177 ALA A C 1
ATOM 1496 O O . ALA A 1 177 ? -1.067 0.868 -9.943 1.00 91.00 177 ALA A O 1
ATOM 1497 N N . ASP A 1 178 ? -1.232 -0.253 -8.001 1.00 84.88 178 ASP A N 1
ATOM 1498 C CA . ASP A 1 178 ? -1.085 -1.594 -8.581 1.00 84.88 178 ASP A CA 1
ATOM 1499 C C . ASP A 1 178 ? -2.155 -1.901 -9.634 1.00 84.88 178 ASP A C 1
ATOM 1501 O O . ASP A 1 178 ? -1.843 -2.437 -10.701 1.00 84.88 178 ASP A O 1
ATOM 1505 N N . GLU A 1 179 ? -3.415 -1.535 -9.373 1.00 89.19 179 GLU A N 1
ATOM 1506 C CA . GLU A 1 179 ? -4.496 -1.656 -10.359 1.00 89.19 179 GLU A CA 1
ATOM 1507 C C . GLU A 1 179 ? -4.170 -0.869 -11.640 1.00 89.19 179 GLU A C 1
ATOM 1509 O O . GLU A 1 179 ? -4.298 -1.405 -12.743 1.00 89.19 179 GLU A O 1
ATOM 1514 N N . ILE A 1 180 ? -3.708 0.381 -11.512 1.00 91.94 180 ILE A N 1
ATOM 1515 C CA . ILE A 1 180 ? -3.316 1.232 -12.648 1.00 91.94 180 ILE A CA 1
ATOM 1516 C C . ILE A 1 180 ? -2.161 0.599 -13.432 1.00 91.94 180 ILE A C 1
ATOM 1518 O O . ILE A 1 180 ? -2.231 0.520 -14.662 1.00 91.94 180 ILE A O 1
ATOM 1522 N N . LEU A 1 181 ? -1.127 0.104 -12.743 1.00 87.75 181 LEU A N 1
ATOM 1523 C CA . LEU A 1 181 ? 0.009 -0.572 -13.375 1.00 87.75 181 LEU A CA 1
ATOM 1524 C C . LEU A 1 181 ? -0.448 -1.793 -14.180 1.00 87.75 181 LEU A C 1
ATOM 1526 O O . LEU A 1 181 ? -0.065 -1.941 -15.340 1.00 87.75 181 LEU A O 1
ATOM 1530 N N . GLN A 1 182 ? -1.328 -2.624 -13.613 1.00 85.19 182 GLN A N 1
ATOM 1531 C CA . GLN A 1 182 ? -1.894 -3.775 -14.322 1.00 85.19 182 GLN A CA 1
ATOM 1532 C C . GLN A 1 182 ? -2.666 -3.360 -15.580 1.00 85.19 182 GLN A C 1
ATOM 1534 O O . GLN A 1 182 ? -2.589 -4.043 -16.602 1.00 85.19 182 GLN A O 1
ATOM 1539 N N . LYS A 1 183 ? -3.409 -2.244 -15.550 1.00 87.75 183 LYS A N 1
ATOM 1540 C CA . LYS A 1 183 ? -4.099 -1.748 -16.753 1.00 87.75 183 LYS A CA 1
ATOM 1541 C C . LYS A 1 183 ? -3.112 -1.299 -17.825 1.00 87.75 183 LYS A C 1
ATOM 1543 O O . LYS A 1 183 ? -3.287 -1.675 -18.983 1.00 87.75 183 LYS A O 1
ATOM 1548 N N . ILE A 1 184 ? -2.062 -0.568 -17.454 1.00 86.75 184 ILE A N 1
ATOM 1549 C CA . ILE A 1 184 ? -0.999 -0.168 -18.389 1.00 86.75 184 ILE A CA 1
ATOM 1550 C C . ILE A 1 184 ? -0.372 -1.405 -19.049 1.00 86.75 184 ILE A C 1
ATOM 1552 O O . ILE A 1 184 ? -0.271 -1.461 -20.276 1.00 86.75 184 ILE A O 1
ATOM 1556 N N . GLU A 1 185 ? -0.018 -2.422 -18.258 1.00 80.88 185 GLU A N 1
ATOM 1557 C CA . GLU A 1 185 ? 0.538 -3.688 -18.757 1.00 80.88 185 GLU A CA 1
ATOM 1558 C C . GLU A 1 185 ? -0.414 -4.385 -19.741 1.00 80.88 185 GLU A C 1
ATOM 1560 O O . GLU A 1 185 ? 0.001 -4.784 -20.831 1.00 80.88 185 GLU A O 1
ATOM 1565 N N . ASN A 1 186 ? -1.699 -4.488 -19.388 1.00 83.94 186 ASN A N 1
ATOM 1566 C CA . ASN A 1 186 ? -2.702 -5.183 -20.195 1.00 83.94 186 ASN A CA 1
ATOM 1567 C C . ASN A 1 186 ? -2.953 -4.508 -21.550 1.00 83.94 186 ASN A C 1
ATOM 1569 O O . ASN A 1 186 ? -3.058 -5.196 -22.566 1.00 83.94 186 ASN A O 1
ATOM 1573 N N . TYR A 1 187 ? -3.061 -3.177 -21.574 1.00 82.44 187 TYR A N 1
ATOM 1574 C CA . TYR A 1 187 ? -3.422 -2.443 -22.789 1.00 82.44 187 TYR A CA 1
ATOM 1575 C C . TYR A 1 187 ? -2.219 -2.103 -23.678 1.00 82.44 187 TYR A C 1
ATOM 1577 O O . TYR A 1 187 ? -2.372 -2.041 -24.897 1.00 82.44 187 TYR A O 1
ATOM 1585 N N . PHE A 1 188 ? -1.025 -1.915 -23.106 1.00 78.06 188 PHE A N 1
ATOM 1586 C CA . PHE A 1 188 ? 0.134 -1.390 -23.841 1.00 78.06 188 PHE A CA 1
ATOM 1587 C C . PHE A 1 188 ? 1.335 -2.341 -23.874 1.00 78.06 188 PHE A C 1
ATOM 1589 O O . PHE A 1 188 ? 2.332 -2.014 -24.510 1.00 78.06 188 PHE A O 1
ATOM 1596 N N . LYS A 1 189 ? 1.244 -3.528 -23.248 1.00 64.56 189 LYS A N 1
ATOM 1597 C CA . LYS A 1 189 ? 2.335 -4.522 -23.159 1.00 64.56 189 LYS A CA 1
ATOM 1598 C C . LYS A 1 189 ? 3.657 -3.930 -22.655 1.00 64.56 189 LYS A C 1
ATOM 1600 O O . LYS A 1 189 ? 4.730 -4.402 -23.026 1.00 64.56 189 LYS A O 1
ATOM 1605 N N . VAL A 1 190 ? 3.570 -2.912 -21.803 1.00 54.94 190 VAL A N 1
ATOM 1606 C CA . VAL A 1 190 ? 4.742 -2.286 -21.191 1.00 54.94 190 VAL A CA 1
ATOM 1607 C C . VAL A 1 190 ? 5.376 -3.304 -20.258 1.00 54.94 190 VAL A C 1
ATOM 1609 O O . VAL A 1 190 ? 4.702 -3.847 -19.381 1.00 54.94 190 VAL A O 1
ATOM 1612 N N . SER A 1 191 ? 6.675 -3.554 -20.405 1.00 47.09 191 SER A N 1
ATOM 1613 C CA . SER A 1 191 ? 7.464 -4.178 -19.344 1.00 47.09 191 SER A CA 1
ATOM 1614 C C . SER A 1 191 ? 7.613 -3.157 -18.216 1.00 47.09 191 SER A C 1
ATOM 1616 O O . SER A 1 191 ? 8.611 -2.441 -18.140 1.00 47.09 191 SER A O 1
ATOM 1618 N N . VAL A 1 192 ? 6.572 -3.014 -17.396 1.00 43.44 192 VAL A N 1
ATOM 1619 C CA . VAL A 1 192 ? 6.579 -2.115 -16.244 1.00 43.44 192 VAL A CA 1
ATOM 1620 C C . VAL A 1 192 ? 7.639 -2.615 -15.268 1.00 43.44 192 VAL A C 1
ATOM 1622 O O . VAL A 1 192 ? 7.672 -3.789 -14.895 1.00 43.44 192 VAL A O 1
ATOM 1625 N N . LEU A 1 193 ? 8.523 -1.712 -14.848 1.00 41.94 193 LEU A N 1
ATOM 1626 C CA . LEU A 1 193 ? 9.349 -1.910 -13.665 1.00 41.94 193 LEU A CA 1
ATOM 1627 C C . LEU A 1 193 ? 8.400 -2.056 -12.470 1.00 41.94 193 LEU A C 1
ATOM 1629 O O . LEU A 1 193 ? 7.959 -1.058 -11.915 1.00 41.94 193 LEU A O 1
ATOM 1633 N N . LYS A 1 194 ? 8.052 -3.285 -12.092 1.00 40.66 194 LYS A N 1
ATOM 1634 C CA . LYS A 1 194 ? 7.440 -3.572 -10.792 1.00 40.66 194 LYS A CA 1
ATOM 1635 C C . LYS A 1 194 ? 8.535 -3.537 -9.709 1.00 40.66 194 LYS A C 1
ATOM 1637 O O . LYS A 1 194 ? 9.423 -4.397 -9.744 1.00 40.66 194 LYS A O 1
ATOM 1642 N N . PRO A 1 195 ? 8.521 -2.610 -8.738 1.00 47.56 195 PRO A N 1
ATOM 1643 C CA . PRO A 1 195 ? 8.912 -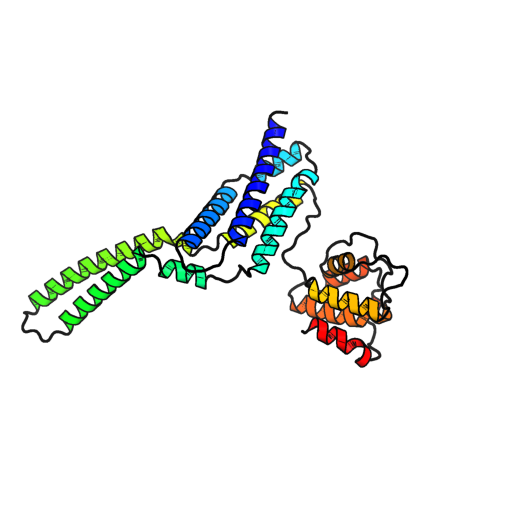2.907 -7.369 1.00 47.56 195 PRO A CA 1
ATOM 1644 C C . PRO A 1 195 ? 7.668 -3.358 -6.583 1.00 47.56 195 PRO A C 1
ATOM 1646 O O . PRO A 1 195 ? 6.551 -3.044 -6.966 1.00 47.56 195 PRO A O 1
ATOM 1649 N N . ALA A 1 196 ? 7.901 -4.233 -5.604 1.00 43.72 196 ALA A N 1
ATOM 1650 C CA . ALA A 1 196 ? 7.008 -4.674 -4.514 1.00 43.72 196 ALA A CA 1
ATOM 1651 C C . ALA A 1 196 ? 7.405 -6.072 -4.008 1.00 43.72 196 ALA A C 1
ATOM 1653 O O . ALA A 1 196 ? 6.848 -6.570 -3.033 1.00 43.72 196 ALA A O 1
ATOM 1654 N N . LYS A 1 197 ? 8.390 -6.726 -4.639 1.00 53.53 197 LYS A N 1
ATOM 1655 C CA . LYS A 1 197 ? 9.044 -7.918 -4.091 1.00 53.53 197 LYS A CA 1
ATOM 1656 C C . LYS A 1 197 ? 10.420 -8.108 -4.729 1.00 53.53 197 LYS A C 1
ATOM 1658 O O . LYS A 1 197 ? 10.637 -9.023 -5.519 1.00 53.53 197 LYS A O 1
ATOM 1663 N N . GLU A 1 198 ? 11.347 -7.206 -4.412 1.00 66.00 198 GLU A N 1
ATOM 1664 C CA . GLU A 1 198 ? 12.758 -7.524 -4.623 1.00 66.00 198 GLU A CA 1
ATOM 1665 C C . GLU A 1 198 ? 13.084 -8.749 -3.765 1.00 66.00 198 GLU A C 1
ATOM 1667 O O . GLU A 1 198 ? 12.817 -8.793 -2.565 1.00 66.00 198 GLU A O 1
ATOM 1672 N N . ILE A 1 199 ? 13.573 -9.792 -4.422 1.00 77.62 199 ILE A N 1
ATOM 1673 C CA . ILE A 1 199 ? 14.044 -11.017 -3.788 1.00 77.62 199 ILE A CA 1
ATOM 1674 C C . ILE A 1 199 ? 15.252 -10.680 -2.903 1.00 77.62 199 ILE A C 1
ATOM 1676 O O . ILE A 1 199 ? 15.394 -11.222 -1.806 1.00 77.62 199 ILE A O 1
ATOM 1680 N N . PHE A 1 200 ? 16.094 -9.744 -3.344 1.00 86.38 200 PHE A N 1
ATOM 1681 C CA . PHE A 1 200 ? 17.265 -9.271 -2.616 1.00 86.38 200 PHE A CA 1
ATOM 1682 C C . PHE A 1 200 ? 17.352 -7.753 -2.668 1.00 86.38 200 PHE A C 1
ATOM 1684 O O . PHE A 1 200 ? 17.293 -7.162 -3.747 1.00 86.38 200 PHE A O 1
ATOM 1691 N N . ASP A 1 201 ? 17.560 -7.133 -1.511 1.00 82.69 201 ASP A N 1
ATOM 1692 C CA . ASP A 1 201 ? 17.741 -5.692 -1.434 1.00 82.69 201 ASP A CA 1
ATOM 1693 C C . ASP A 1 201 ? 19.044 -5.228 -2.117 1.00 82.69 201 ASP A C 1
ATOM 1695 O O . ASP A 1 201 ? 19.993 -5.985 -2.379 1.00 82.69 201 ASP A O 1
ATOM 1699 N N . SER A 1 202 ? 19.083 -3.935 -2.430 1.00 81.12 202 SER A N 1
ATOM 1700 C CA . SER A 1 202 ? 20.230 -3.309 -3.088 1.00 81.12 202 SER A CA 1
ATOM 1701 C C . SER A 1 202 ? 21.518 -3.380 -2.252 1.00 81.12 202 SER A C 1
ATOM 1703 O O . SER A 1 202 ? 22.613 -3.442 -2.811 1.00 81.12 202 SER A O 1
ATOM 1705 N N . GLU A 1 203 ? 21.422 -3.420 -0.920 1.00 85.94 203 GLU A N 1
ATOM 1706 C CA . GLU A 1 203 ? 22.585 -3.439 -0.032 1.00 85.94 203 GLU A CA 1
ATOM 1707 C C . GLU A 1 203 ? 23.280 -4.808 -0.029 1.00 85.94 203 GLU A C 1
ATOM 1709 O O . GLU A 1 203 ? 24.496 -4.873 -0.229 1.00 85.94 203 GLU A O 1
ATOM 1714 N N . ILE A 1 204 ? 22.521 -5.895 0.116 1.00 88.94 204 ILE A N 1
ATOM 1715 C CA . ILE A 1 204 ? 22.981 -7.283 0.024 1.00 88.94 204 ILE A CA 1
ATOM 1716 C C . ILE A 1 204 ? 23.569 -7.527 -1.360 1.00 88.94 204 ILE A C 1
ATOM 1718 O O . ILE A 1 204 ? 24.709 -7.979 -1.484 1.00 88.94 204 ILE A O 1
ATOM 1722 N N . THR A 1 205 ? 22.830 -7.182 -2.418 1.00 91.00 205 THR A N 1
ATOM 1723 C CA . THR A 1 205 ? 23.314 -7.382 -3.794 1.00 91.00 205 THR A CA 1
ATOM 1724 C C . THR A 1 205 ? 24.583 -6.581 -4.085 1.00 91.00 205 THR A C 1
ATOM 1726 O O . THR A 1 205 ? 25.457 -7.086 -4.789 1.00 91.00 205 THR A O 1
ATOM 1729 N N . ARG A 1 206 ? 24.744 -5.388 -3.495 1.00 90.06 206 ARG A N 1
ATOM 1730 C CA . ARG A 1 206 ? 25.981 -4.596 -3.577 1.00 90.06 206 ARG A CA 1
ATOM 1731 C C . ARG A 1 206 ? 27.145 -5.247 -2.839 1.00 90.06 206 ARG A C 1
ATOM 1733 O O . ARG A 1 206 ? 28.189 -5.441 -3.448 1.00 90.06 206 ARG A O 1
ATOM 1740 N N . LYS A 1 207 ? 26.964 -5.663 -1.580 1.00 91.56 207 LYS A N 1
ATOM 1741 C CA . LYS A 1 207 ? 28.013 -6.354 -0.801 1.00 91.56 207 LYS A CA 1
ATOM 1742 C C . LYS A 1 207 ? 28.499 -7.621 -1.506 1.00 91.56 207 LYS A C 1
ATOM 1744 O O . LYS A 1 207 ? 29.702 -7.873 -1.582 1.00 91.56 207 LYS A O 1
ATOM 1749 N N . ILE A 1 208 ? 27.568 -8.398 -2.063 1.00 92.69 208 ILE A N 1
ATOM 1750 C CA . ILE A 1 208 ? 27.881 -9.582 -2.868 1.00 92.69 208 ILE A CA 1
ATOM 1751 C C . ILE A 1 208 ? 28.687 -9.184 -4.107 1.00 92.69 208 ILE A C 1
ATOM 1753 O O . ILE A 1 208 ? 29.731 -9.780 -4.369 1.00 92.69 208 ILE A O 1
ATOM 1757 N N . PHE A 1 209 ? 28.217 -8.186 -4.858 1.00 92.38 209 PHE A N 1
ATOM 1758 C CA . PHE A 1 209 ? 28.867 -7.733 -6.083 1.00 92.38 209 PHE A CA 1
ATOM 1759 C C . PHE A 1 209 ? 30.299 -7.246 -5.829 1.00 92.38 209 PHE A C 1
ATOM 1761 O O . PHE A 1 209 ? 31.228 -7.717 -6.485 1.00 92.38 209 PHE A O 1
ATOM 1768 N N . ASP A 1 210 ? 30.494 -6.385 -4.832 1.00 91.56 210 ASP A N 1
ATOM 1769 C CA . ASP A 1 210 ? 31.807 -5.848 -4.459 1.00 91.56 210 ASP A CA 1
ATOM 1770 C C . ASP A 1 210 ? 32.769 -6.975 -4.056 1.00 91.56 210 ASP A C 1
ATOM 1772 O O . ASP A 1 210 ? 33.910 -7.026 -4.521 1.00 91.56 210 ASP A O 1
ATOM 1776 N N . THR A 1 211 ? 32.277 -7.956 -3.294 1.00 90.12 211 THR A N 1
ATOM 1777 C CA . THR A 1 211 ? 33.045 -9.156 -2.933 1.00 90.12 211 THR A CA 1
ATOM 1778 C C . THR A 1 211 ? 33.429 -9.976 -4.171 1.00 90.12 211 THR A C 1
ATOM 1780 O O . THR A 1 211 ? 34.558 -10.458 -4.285 1.00 90.12 211 THR A O 1
ATOM 1783 N N . MET A 1 212 ? 32.518 -10.144 -5.135 1.00 89.38 212 MET A N 1
ATOM 1784 C CA . MET A 1 212 ? 32.803 -10.858 -6.386 1.00 89.38 212 MET A CA 1
ATOM 1785 C C . MET A 1 212 ? 33.835 -10.129 -7.254 1.00 89.38 212 MET A C 1
ATOM 1787 O O . MET A 1 212 ? 34.652 -10.788 -7.910 1.00 89.38 212 MET A O 1
ATOM 1791 N N . VAL A 1 213 ? 33.820 -8.794 -7.258 1.00 89.69 213 VAL A N 1
ATOM 1792 C CA . VAL A 1 213 ? 34.840 -7.967 -7.917 1.00 89.69 213 VAL A CA 1
ATOM 1793 C C . VAL A 1 213 ? 36.193 -8.160 -7.233 1.00 89.69 213 VAL A C 1
ATOM 1795 O O . VAL A 1 213 ? 37.170 -8.501 -7.905 1.00 89.69 213 VAL A O 1
ATOM 1798 N N . GLU A 1 214 ? 36.247 -8.025 -5.906 1.00 89.38 214 GLU A N 1
ATOM 1799 C CA . GLU A 1 214 ? 37.473 -8.160 -5.109 1.00 89.38 214 GLU A CA 1
ATOM 1800 C C . GLU A 1 214 ? 38.128 -9.536 -5.299 1.00 89.38 214 GLU A C 1
ATOM 1802 O O . GLU A 1 214 ? 39.329 -9.646 -5.564 1.00 89.38 214 GLU A O 1
ATOM 1807 N N . LYS A 1 215 ? 37.322 -10.602 -5.254 1.00 87.00 215 LYS A N 1
ATOM 1808 C CA . LYS A 1 215 ? 37.781 -11.986 -5.441 1.00 87.00 215 LYS A CA 1
ATOM 1809 C C . LYS A 1 215 ? 38.004 -12.367 -6.911 1.00 87.00 215 LYS A C 1
ATOM 1811 O O . LYS A 1 215 ? 38.402 -13.495 -7.204 1.00 87.00 215 LYS A O 1
ATOM 1816 N N . LYS A 1 216 ? 37.807 -11.436 -7.855 1.00 87.94 216 LYS A N 1
ATOM 1817 C CA . LYS A 1 216 ? 37.991 -11.631 -9.308 1.00 87.94 216 LYS A CA 1
ATOM 1818 C C . LYS A 1 216 ? 37.117 -12.752 -9.883 1.00 87.94 216 LYS A C 1
ATOM 1820 O O . LYS A 1 216 ? 37.577 -13.531 -10.729 1.00 87.94 216 LYS A O 1
ATOM 1825 N N . TYR A 1 217 ? 35.873 -12.861 -9.425 1.00 87.62 217 TYR A N 1
ATOM 1826 C CA . TYR A 1 217 ? 34.892 -13.842 -9.912 1.00 87.62 217 TYR A CA 1
ATOM 1827 C C . TYR A 1 217 ? 34.161 -13.368 -11.170 1.00 87.62 217 TYR A C 1
ATOM 1829 O O . TYR A 1 217 ? 33.622 -14.186 -11.912 1.00 87.62 217 TYR A O 1
ATOM 1837 N N . ILE A 1 218 ? 34.198 -12.065 -11.436 1.00 89.56 218 ILE A N 1
ATOM 1838 C CA . ILE A 1 218 ? 33.700 -11.445 -12.663 1.00 89.56 218 ILE A CA 1
ATOM 1839 C C . ILE A 1 218 ? 34.831 -11.425 -13.698 1.00 89.56 218 ILE A C 1
ATOM 1841 O O . ILE A 1 218 ? 35.989 -11.142 -13.369 1.00 89.56 218 ILE A O 1
ATOM 1845 N N . TYR A 1 219 ? 34.526 -11.749 -14.956 1.00 85.56 219 TYR A N 1
ATOM 1846 C CA . TYR A 1 219 ? 35.519 -11.665 -16.023 1.00 85.56 219 TYR A CA 1
ATOM 1847 C C . TYR A 1 219 ? 35.957 -10.205 -16.232 1.00 85.56 219 TYR A C 1
ATOM 1849 O O . TYR A 1 219 ? 35.100 -9.336 -16.384 1.00 85.56 219 TYR A O 1
ATOM 1857 N N . PRO A 1 220 ? 37.270 -9.913 -16.342 1.00 77.19 220 PRO A N 1
ATOM 1858 C CA . PRO A 1 220 ? 37.767 -8.540 -16.504 1.00 77.19 220 PRO A CA 1
ATOM 1859 C C . PRO A 1 220 ? 37.242 -7.805 -17.744 1.00 77.19 220 PRO A C 1
ATOM 1861 O O . PRO A 1 220 ? 37.276 -6.583 -17.799 1.00 77.19 220 PRO A O 1
ATOM 1864 N N . LYS A 1 221 ? 36.792 -8.554 -18.759 1.00 80.06 221 LYS A N 1
ATOM 1865 C CA . LYS A 1 221 ? 36.207 -8.014 -19.993 1.00 80.06 221 LYS A CA 1
ATOM 1866 C C . LYS A 1 221 ? 34.684 -7.862 -19.927 1.00 80.06 221 LYS A C 1
ATOM 1868 O O . LYS A 1 221 ? 34.097 -7.389 -20.897 1.00 80.06 221 LYS A O 1
ATOM 1873 N N . SER A 1 222 ? 34.041 -8.297 -18.842 1.00 80.31 222 SER A N 1
ATOM 1874 C CA . SER A 1 222 ? 32.592 -8.172 -18.708 1.00 80.31 222 SER A CA 1
ATOM 1875 C C . SER A 1 222 ? 32.204 -6.704 -18.512 1.00 80.31 222 SER A C 1
ATOM 1877 O O . SER A 1 222 ? 32.933 -5.944 -17.877 1.00 80.31 222 SER A O 1
ATOM 1879 N N . GLN A 1 223 ? 31.037 -6.323 -19.032 1.00 82.19 223 GLN A N 1
ATOM 1880 C CA . GLN A 1 223 ? 30.410 -5.029 -18.744 1.00 82.19 223 GLN A CA 1
ATOM 1881 C C . GLN A 1 223 ? 29.390 -5.120 -17.601 1.00 82.19 223 GLN A C 1
ATOM 1883 O O . GLN A 1 223 ? 28.567 -4.218 -17.462 1.00 82.19 223 GLN A O 1
ATOM 1888 N N . LEU A 1 224 ? 29.414 -6.207 -16.821 1.00 87.38 224 LEU A N 1
ATOM 1889 C CA . LEU A 1 224 ? 28.462 -6.429 -15.742 1.00 87.38 224 LEU A CA 1
ATOM 1890 C C . LEU A 1 224 ? 28.631 -5.342 -14.679 1.00 87.38 224 LEU A C 1
ATOM 1892 O O . LEU A 1 224 ? 29.673 -5.254 -14.027 1.00 87.38 224 LEU A O 1
ATOM 1896 N N . THR A 1 225 ? 27.600 -4.520 -14.515 1.00 87.69 225 THR A N 1
ATOM 1897 C CA . THR A 1 225 ? 27.531 -3.515 -13.455 1.00 87.69 225 THR A CA 1
ATOM 1898 C C . THR A 1 225 ? 26.804 -4.070 -12.231 1.00 87.69 225 THR A C 1
ATOM 1900 O O . THR A 1 225 ? 26.085 -5.067 -12.326 1.00 87.69 225 THR A O 1
ATOM 1903 N N . HIS A 1 226 ? 26.956 -3.410 -11.076 1.00 89.00 226 HIS A N 1
ATOM 1904 C CA . HIS A 1 226 ? 26.144 -3.722 -9.892 1.00 89.00 226 HIS A CA 1
ATOM 1905 C C . HIS A 1 226 ? 24.647 -3.610 -10.199 1.00 89.00 226 HIS A C 1
ATOM 1907 O O . HIS A 1 226 ? 23.875 -4.456 -9.764 1.00 89.00 226 HIS A O 1
ATOM 1913 N N . GLU A 1 227 ? 24.249 -2.613 -10.988 1.00 81.62 227 GLU A N 1
ATOM 1914 C CA . GLU A 1 227 ? 22.852 -2.409 -11.362 1.00 81.62 227 GLU A CA 1
ATOM 1915 C C . GLU A 1 227 ? 22.310 -3.589 -12.181 1.00 81.62 227 GLU A C 1
ATOM 1917 O O . GLU A 1 227 ? 21.262 -4.133 -11.846 1.00 81.62 227 GLU A O 1
ATOM 1922 N N . ASP A 1 228 ? 23.049 -4.051 -13.193 1.00 84.38 228 ASP A N 1
ATOM 1923 C CA . ASP A 1 228 ? 22.668 -5.233 -13.979 1.00 84.38 228 ASP A CA 1
ATOM 1924 C C . ASP A 1 228 ? 22.600 -6.494 -13.107 1.00 84.38 228 ASP A C 1
ATOM 1926 O O . ASP A 1 228 ? 21.663 -7.284 -13.212 1.00 84.38 228 ASP A O 1
ATOM 1930 N N . PHE A 1 229 ? 23.565 -6.664 -12.203 1.00 90.69 229 PHE A N 1
ATOM 1931 C CA . PHE A 1 229 ? 23.593 -7.775 -11.256 1.00 90.69 229 PHE A CA 1
ATOM 1932 C C . PHE A 1 229 ? 22.378 -7.758 -10.316 1.00 90.69 229 PHE A C 1
ATOM 1934 O O . PHE A 1 229 ? 21.708 -8.776 -10.145 1.00 90.69 229 PHE A O 1
ATOM 1941 N N . HIS A 1 230 ? 22.054 -6.594 -9.754 1.00 89.69 230 HIS A N 1
ATOM 1942 C CA . HIS A 1 230 ? 20.898 -6.389 -8.888 1.00 89.69 230 HIS A CA 1
ATOM 1943 C C . HIS A 1 230 ? 19.576 -6.652 -9.625 1.00 89.69 230 HIS A C 1
ATOM 1945 O O . HIS A 1 230 ? 18.699 -7.321 -9.078 1.00 89.69 230 HIS A O 1
ATOM 1951 N N . LEU A 1 231 ? 19.446 -6.194 -10.875 1.00 84.62 231 LEU A N 1
ATOM 1952 C CA . LEU A 1 231 ? 18.277 -6.468 -11.714 1.00 84.62 231 LEU A CA 1
ATOM 1953 C C . LEU A 1 231 ? 18.117 -7.974 -11.963 1.00 84.62 231 LEU A C 1
ATOM 1955 O O . LEU A 1 231 ? 17.042 -8.519 -11.706 1.00 84.62 231 LEU A O 1
ATOM 1959 N N . ILE A 1 232 ? 19.192 -8.661 -12.369 1.00 88.62 232 ILE A N 1
ATOM 1960 C CA . ILE A 1 232 ? 19.153 -10.101 -12.665 1.00 88.62 232 ILE A CA 1
ATOM 1961 C C . ILE A 1 232 ? 18.734 -10.912 -11.432 1.00 88.62 232 ILE A C 1
ATOM 1963 O O . ILE A 1 232 ? 17.866 -11.784 -11.526 1.00 88.62 232 ILE A O 1
ATOM 1967 N N . LEU A 1 233 ? 19.309 -10.614 -10.261 1.00 90.69 233 LEU A N 1
ATOM 1968 C CA . LEU A 1 233 ? 18.965 -11.308 -9.016 1.00 90.69 233 LEU A CA 1
ATOM 1969 C C . LEU A 1 233 ? 17.515 -11.068 -8.570 1.00 90.69 233 LEU A C 1
ATOM 1971 O O . LEU A 1 233 ? 16.960 -11.901 -7.852 1.00 90.69 233 LEU A O 1
ATOM 1975 N N . ASN A 1 234 ? 16.893 -9.986 -9.039 1.00 85.81 234 ASN A N 1
ATOM 1976 C CA . ASN A 1 234 ? 15.516 -9.600 -8.747 1.00 85.81 234 ASN A CA 1
ATOM 1977 C C . ASN A 1 234 ? 14.531 -9.894 -9.891 1.00 85.81 234 ASN A C 1
ATOM 1979 O O . ASN A 1 234 ? 13.479 -9.261 -9.960 1.00 85.81 234 ASN A O 1
ATOM 1983 N N . LEU A 1 235 ? 14.838 -10.860 -10.769 1.00 79.31 235 LEU A N 1
ATOM 1984 C CA . LEU A 1 235 ? 13.983 -11.260 -11.903 1.00 79.31 235 LEU A CA 1
ATOM 1985 C C . LEU A 1 235 ? 13.674 -10.121 -12.896 1.00 79.31 235 LEU A C 1
ATOM 1987 O O . LEU A 1 235 ? 12.663 -10.157 -13.600 1.00 79.31 235 LEU A O 1
ATOM 1991 N N . LYS A 1 236 ? 14.542 -9.109 -12.970 1.00 77.38 236 LYS A N 1
ATOM 1992 C CA . LYS A 1 236 ? 14.431 -7.984 -13.903 1.00 77.38 236 LYS A CA 1
ATOM 1993 C C . LYS A 1 236 ? 15.474 -8.127 -15.012 1.00 77.38 236 LYS A C 1
ATOM 1995 O O . LYS A 1 236 ? 16.576 -8.627 -14.792 1.00 77.38 236 LYS A O 1
ATOM 2000 N N . MET A 1 237 ? 15.120 -7.686 -16.217 1.00 79.62 237 MET A N 1
ATOM 2001 C CA . MET A 1 237 ? 16.041 -7.712 -17.355 1.00 79.62 237 MET A CA 1
ATOM 2002 C C . MET A 1 237 ? 17.221 -6.763 -17.103 1.00 79.62 237 MET A C 1
ATOM 2004 O O . MET A 1 237 ? 16.988 -5.622 -16.693 1.00 79.62 237 MET A O 1
ATOM 2008 N N . PRO A 1 238 ? 18.470 -7.191 -17.354 1.00 81.00 238 PRO A N 1
ATOM 2009 C CA . PRO A 1 238 ? 19.621 -6.305 -17.258 1.00 81.00 238 PRO A CA 1
ATOM 2010 C C . PRO A 1 238 ? 19.575 -5.232 -18.356 1.00 81.00 238 PRO A C 1
ATOM 2012 O O . PRO A 1 238 ? 18.989 -5.427 -19.424 1.00 81.00 238 PRO A O 1
ATOM 2015 N N . LYS A 1 239 ? 20.231 -4.092 -18.125 1.00 73.25 239 LYS A N 1
ATOM 2016 C CA . LYS A 1 239 ? 20.334 -3.005 -19.115 1.00 73.25 239 LYS A CA 1
ATOM 2017 C C . LYS A 1 239 ? 21.275 -3.361 -20.263 1.00 73.25 239 LYS A C 1
ATOM 2019 O O . LYS A 1 239 ? 21.224 -2.734 -21.322 1.00 73.25 239 LYS A O 1
ATOM 2024 N N . LYS A 1 240 ? 22.163 -4.333 -20.048 1.00 79.88 240 LYS A N 1
ATOM 2025 C CA . LYS A 1 240 ? 23.151 -4.803 -21.023 1.00 79.88 240 LYS A CA 1
ATOM 2026 C C . LYS A 1 240 ? 23.223 -6.324 -21.050 1.00 79.88 240 LYS A C 1
ATOM 2028 O O . LYS A 1 240 ? 22.839 -7.001 -20.103 1.00 79.88 240 LYS A O 1
ATOM 2033 N N . ASN A 1 241 ? 23.770 -6.864 -22.138 1.00 84.19 241 ASN A N 1
ATOM 2034 C CA . ASN A 1 241 ? 24.040 -8.294 -22.233 1.00 84.19 241 ASN A CA 1
ATOM 2035 C C . ASN A 1 241 ? 25.107 -8.703 -21.200 1.00 84.19 241 ASN A C 1
ATOM 2037 O O . ASN A 1 241 ? 26.231 -8.200 -21.237 1.00 84.19 241 ASN A O 1
ATOM 2041 N N . CYS A 1 242 ? 24.731 -9.616 -20.303 1.00 87.44 242 CYS A N 1
ATOM 2042 C CA . CYS A 1 242 ? 25.558 -10.111 -19.202 1.00 87.44 242 CYS A CA 1
ATOM 2043 C C . CYS A 1 242 ? 26.017 -11.568 -19.395 1.00 87.44 242 CYS A C 1
ATOM 2045 O O . CYS A 1 242 ? 26.550 -12.169 -18.458 1.00 87.44 242 CYS A O 1
ATOM 2047 N N . ALA A 1 243 ? 25.829 -12.132 -20.593 1.00 86.12 243 ALA A N 1
ATOM 2048 C CA . ALA A 1 243 ? 26.262 -13.485 -20.916 1.00 86.12 243 ALA A CA 1
ATOM 2049 C C . ALA A 1 243 ? 27.762 -13.668 -20.640 1.00 86.12 243 ALA A C 1
ATOM 2051 O O . ALA A 1 243 ? 28.580 -12.804 -20.968 1.00 86.12 243 ALA A O 1
ATOM 2052 N N . ASP A 1 244 ? 28.110 -14.793 -20.014 1.00 86.44 244 ASP A N 1
ATOM 2053 C CA . ASP A 1 244 ? 29.485 -15.183 -19.692 1.00 86.44 244 ASP A CA 1
ATOM 2054 C C . ASP A 1 244 ? 30.234 -14.174 -18.799 1.00 86.44 244 ASP A C 1
ATOM 2056 O O . ASP A 1 244 ? 31.463 -14.175 -18.742 1.00 86.44 244 ASP A O 1
ATOM 2060 N N . ALA A 1 245 ? 29.523 -13.307 -18.067 1.00 89.25 245 ALA A N 1
ATOM 2061 C CA . ALA A 1 245 ? 30.150 -12.320 -17.187 1.00 89.25 245 ALA A CA 1
ATOM 2062 C C . ALA A 1 245 ? 30.830 -12.942 -15.956 1.00 89.25 245 ALA A C 1
ATOM 2064 O O . ALA A 1 245 ? 31.714 -12.325 -15.354 1.00 89.25 245 ALA A O 1
ATOM 2065 N N . LEU A 1 246 ? 30.445 -14.166 -15.583 1.00 88.81 246 LEU A N 1
ATOM 2066 C CA . LEU A 1 246 ? 30.816 -14.807 -14.324 1.00 88.81 246 LEU A CA 1
ATOM 2067 C C . LEU A 1 246 ? 31.681 -16.052 -14.534 1.00 88.81 246 LEU A C 1
ATOM 2069 O O . LEU A 1 246 ? 31.402 -16.894 -15.387 1.00 88.81 246 LEU A O 1
ATOM 2073 N N . LYS A 1 247 ? 32.684 -16.243 -13.672 1.00 85.88 247 LYS A N 1
ATOM 2074 C CA . LYS A 1 247 ? 33.400 -17.520 -13.554 1.00 85.88 247 LYS A CA 1
ATOM 2075 C C . LYS A 1 247 ? 32.490 -18.553 -12.889 1.00 85.88 247 LYS A C 1
ATOM 2077 O O . LYS A 1 247 ? 32.402 -18.614 -11.662 1.00 85.88 247 LYS A O 1
ATOM 2082 N N . VAL A 1 248 ? 31.852 -19.386 -13.710 1.00 78.62 248 VAL A N 1
ATOM 2083 C CA . VAL A 1 248 ? 30.829 -20.378 -13.319 1.00 78.62 248 VAL A CA 1
ATOM 2084 C C . VAL A 1 248 ? 31.209 -21.189 -12.073 1.00 78.62 248 VAL A C 1
ATOM 2086 O O . VAL A 1 248 ? 30.403 -21.335 -11.157 1.00 78.62 248 VAL A O 1
ATOM 2089 N N . THR A 1 249 ? 32.456 -21.662 -11.996 1.00 75.50 249 THR A N 1
ATOM 2090 C CA . THR A 1 249 ? 32.956 -22.485 -10.882 1.00 75.50 249 THR A CA 1
ATOM 2091 C C . THR A 1 249 ? 32.927 -21.788 -9.521 1.00 75.50 249 THR A C 1
ATOM 2093 O O . THR A 1 249 ? 32.783 -22.464 -8.508 1.00 75.50 249 THR A O 1
ATOM 2096 N N . HIS A 1 250 ? 33.026 -20.458 -9.487 1.00 78.50 250 HIS A N 1
ATOM 2097 C CA . HIS A 1 250 ? 33.065 -19.667 -8.252 1.00 78.50 250 HIS A CA 1
ATOM 2098 C C . HIS A 1 250 ? 31.683 -19.110 -7.891 1.00 78.50 250 HIS A C 1
ATOM 2100 O O . HIS A 1 250 ? 31.367 -18.930 -6.718 1.00 78.50 250 HIS A O 1
ATOM 2106 N N . PHE A 1 251 ? 30.828 -18.877 -8.893 1.00 84.06 251 PHE A N 1
ATOM 2107 C CA . PHE A 1 251 ? 29.464 -18.397 -8.669 1.00 84.06 251 PHE A CA 1
ATOM 2108 C C . PHE A 1 251 ? 28.531 -19.482 -8.109 1.00 84.06 251 PHE A C 1
ATOM 2110 O O . PHE A 1 251 ? 27.563 -19.160 -7.429 1.00 84.06 251 PHE A O 1
ATOM 2117 N N . ALA A 1 252 ? 28.826 -20.765 -8.338 1.00 82.56 252 ALA A N 1
ATOM 2118 C CA . ALA A 1 252 ? 27.933 -21.867 -7.977 1.00 82.56 252 ALA A CA 1
ATOM 2119 C C . ALA A 1 252 ? 27.552 -21.929 -6.481 1.00 82.56 252 ALA A C 1
ATOM 2121 O O . ALA A 1 252 ? 26.405 -22.238 -6.156 1.00 82.56 252 ALA A O 1
ATOM 2122 N N . TYR A 1 253 ? 28.477 -21.619 -5.563 1.00 82.06 253 TYR A N 1
ATOM 2123 C CA . TYR A 1 253 ? 28.177 -21.611 -4.121 1.00 82.06 253 TYR A CA 1
ATOM 2124 C C . TYR A 1 253 ? 27.266 -20.455 -3.727 1.00 82.06 253 TYR A C 1
ATOM 2126 O O . TYR A 1 253 ? 26.227 -20.676 -3.106 1.00 82.06 253 TYR A O 1
ATOM 2134 N N . LEU A 1 254 ? 27.614 -19.242 -4.156 1.00 86.25 254 LEU A N 1
ATOM 2135 C CA . LEU A 1 254 ? 26.783 -18.059 -3.966 1.00 86.25 254 LEU A CA 1
ATOM 2136 C C . LEU A 1 254 ? 25.377 -18.274 -4.542 1.00 86.25 254 LEU A C 1
ATOM 2138 O O . LEU A 1 254 ? 24.382 -18.017 -3.872 1.00 86.25 254 LEU A O 1
ATOM 2142 N N . PHE A 1 255 ? 25.292 -18.816 -5.756 1.00 87.62 255 PHE A N 1
ATOM 2143 C CA . PHE A 1 255 ? 24.027 -19.104 -6.418 1.00 87.62 255 PHE A CA 1
ATOM 2144 C C . PHE A 1 255 ? 23.159 -20.083 -5.621 1.00 87.62 255 PHE A C 1
ATOM 2146 O O . PHE A 1 255 ? 21.950 -19.882 -5.519 1.00 87.62 255 PHE A O 1
ATOM 2153 N N . LYS A 1 256 ? 23.761 -21.105 -4.996 1.00 85.31 256 LYS A N 1
ATOM 2154 C CA . LYS A 1 256 ? 23.034 -22.016 -4.105 1.00 85.31 256 LYS A CA 1
ATOM 2155 C C . LYS A 1 256 ? 22.509 -21.301 -2.858 1.00 85.31 256 LYS A C 1
ATOM 2157 O O . LYS A 1 256 ? 21.337 -21.474 -2.539 1.00 85.31 256 LYS A O 1
ATOM 2162 N N . LEU A 1 257 ? 23.338 -20.497 -2.186 1.00 86.12 257 LEU A N 1
ATOM 2163 C CA . LEU A 1 257 ? 22.917 -19.745 -0.996 1.00 86.12 257 LEU A CA 1
ATOM 2164 C C . LEU A 1 257 ? 21.748 -18.807 -1.304 1.00 86.12 257 LEU A C 1
ATOM 2166 O O . LEU A 1 257 ? 20.736 -18.833 -0.607 1.00 86.12 257 LEU A O 1
ATOM 2170 N N . LEU A 1 258 ? 21.860 -18.042 -2.392 1.00 89.38 258 LEU A N 1
ATOM 2171 C CA . LEU A 1 258 ? 20.789 -17.175 -2.877 1.00 89.38 258 LEU A CA 1
ATOM 2172 C C . LEU A 1 258 ? 19.534 -17.989 -3.198 1.00 89.38 258 LEU A C 1
ATOM 2174 O O . LEU A 1 258 ? 18.435 -17.614 -2.809 1.00 89.38 258 LEU A O 1
ATOM 2178 N N . SER A 1 259 ? 19.686 -19.138 -3.854 1.00 87.12 259 SER A N 1
ATOM 2179 C CA . SER A 1 259 ? 18.558 -19.990 -4.211 1.00 87.12 259 SER A CA 1
ATOM 2180 C C . SER A 1 259 ? 17.784 -20.527 -3.004 1.00 87.12 259 SER A C 1
ATOM 2182 O O . SER A 1 259 ? 16.572 -20.710 -3.115 1.00 87.12 259 SER A O 1
ATOM 2184 N N . ASP A 1 260 ? 18.463 -20.826 -1.897 1.00 84.69 260 ASP A N 1
ATOM 2185 C CA . ASP A 1 260 ? 17.820 -21.263 -0.656 1.00 84.69 260 ASP A CA 1
ATOM 2186 C C . ASP A 1 260 ? 17.130 -20.083 0.052 1.00 84.69 260 ASP A C 1
ATOM 2188 O O . ASP A 1 260 ? 16.056 -20.249 0.630 1.00 84.69 260 ASP A O 1
ATOM 2192 N N . ASP A 1 261 ? 17.692 -18.877 -0.055 1.00 83.25 261 ASP A N 1
ATOM 2193 C CA . ASP A 1 261 ? 17.085 -17.648 0.467 1.00 83.25 261 ASP A CA 1
ATOM 2194 C C . ASP A 1 261 ? 15.836 -17.209 -0.327 1.00 83.25 261 ASP A C 1
ATOM 2196 O O . ASP A 1 261 ? 14.821 -16.839 0.262 1.00 83.25 261 ASP A O 1
ATOM 2200 N N . VAL A 1 262 ? 15.840 -17.364 -1.659 1.00 81.50 262 VAL A N 1
ATOM 2201 C CA . VAL A 1 262 ? 14.669 -17.145 -2.539 1.00 81.50 262 VAL A CA 1
ATOM 2202 C C . VAL A 1 262 ? 13.463 -17.967 -2.074 1.00 81.50 262 VAL A C 1
ATOM 2204 O O . VAL A 1 262 ? 12.337 -17.468 -2.014 1.00 81.50 262 VAL A O 1
ATOM 2207 N N . GLU A 1 263 ? 13.701 -19.233 -1.732 1.00 75.56 263 GLU A N 1
ATOM 2208 C CA . GLU A 1 263 ? 12.673 -20.162 -1.263 1.00 75.56 263 GLU A CA 1
ATOM 2209 C C . GLU A 1 263 ? 12.131 -19.752 0.114 1.00 75.56 263 GLU A C 1
ATOM 2211 O O . GLU A 1 263 ? 10.914 -19.699 0.301 1.00 75.56 263 GLU A O 1
ATOM 2216 N N . LYS A 1 264 ? 13.011 -19.353 1.047 1.00 77.19 264 LYS A N 1
ATOM 2217 C CA . LYS A 1 264 ? 12.618 -18.808 2.362 1.00 77.19 264 LYS A CA 1
ATOM 2218 C C . LYS A 1 264 ? 11.788 -17.528 2.250 1.00 77.19 264 LYS A C 1
ATOM 2220 O O . LYS A 1 264 ? 10.875 -17.320 3.045 1.00 77.19 264 LYS A O 1
ATOM 2225 N N . LYS A 1 265 ? 12.071 -16.692 1.250 1.00 69.81 265 LYS A N 1
ATOM 2226 C CA . LYS A 1 265 ? 11.348 -15.440 0.972 1.00 69.81 265 LYS A CA 1
ATOM 2227 C C . LYS A 1 265 ? 10.017 -15.645 0.232 1.00 69.81 265 LYS A C 1
ATOM 2229 O O . LYS A 1 265 ? 9.335 -14.675 -0.098 1.00 69.81 265 LYS A O 1
ATOM 2234 N N . GLY A 1 266 ? 9.612 -16.897 -0.002 1.00 66.00 266 GLY A N 1
ATOM 2235 C CA . GLY A 1 266 ? 8.309 -17.244 -0.574 1.00 66.00 266 GLY A CA 1
ATOM 2236 C C . GLY A 1 266 ? 8.223 -17.088 -2.094 1.00 66.00 266 GLY A C 1
ATOM 2237 O O . GLY A 1 266 ? 7.122 -16.957 -2.631 1.00 66.00 266 GLY A O 1
ATOM 2238 N N . PHE A 1 267 ? 9.362 -17.090 -2.793 1.00 70.94 267 PHE A N 1
ATOM 2239 C CA . PHE A 1 267 ? 9.422 -17.048 -4.254 1.00 70.94 267 PHE A CA 1
ATOM 2240 C C . PHE A 1 267 ? 9.633 -18.442 -4.851 1.00 70.94 267 PHE A C 1
ATOM 2242 O O . PHE A 1 267 ? 10.196 -19.350 -4.236 1.00 70.94 267 PHE A O 1
ATOM 2249 N N . LYS A 1 268 ? 9.212 -18.620 -6.107 1.00 77.06 268 LYS A N 1
ATOM 2250 C CA . LYS A 1 268 ? 9.381 -19.887 -6.823 1.00 77.06 268 LYS A CA 1
ATOM 2251 C C . LYS A 1 268 ? 10.830 -20.068 -7.280 1.00 77.06 268 LYS A C 1
ATOM 2253 O O . LYS A 1 268 ? 11.228 -19.615 -8.351 1.00 77.06 268 LYS A O 1
ATOM 2258 N N . LYS A 1 269 ? 11.592 -20.830 -6.495 1.00 81.25 269 LYS A N 1
ATOM 2259 C CA . LYS A 1 269 ? 13.000 -21.192 -6.740 1.00 81.25 269 LYS A CA 1
ATOM 2260 C C . LYS A 1 269 ? 13.312 -21.599 -8.184 1.00 81.25 269 LYS A C 1
ATOM 2262 O O . LYS A 1 269 ? 14.277 -21.106 -8.753 1.00 81.25 269 LYS A O 1
ATOM 2267 N N . LYS A 1 270 ? 12.485 -22.449 -8.805 1.00 81.12 270 LYS A N 1
ATOM 2268 C CA . LYS A 1 270 ? 12.702 -22.916 -10.191 1.00 81.12 270 LYS A CA 1
ATOM 2269 C C . LYS A 1 270 ? 12.632 -21.794 -11.231 1.00 81.12 270 LYS A C 1
ATOM 2271 O O . LYS A 1 270 ? 13.414 -21.800 -12.179 1.00 81.12 270 LYS A O 1
ATOM 2276 N N . GLU A 1 271 ? 11.704 -20.854 -11.067 1.00 78.44 271 GLU A N 1
ATOM 2277 C CA . GLU A 1 271 ? 11.539 -19.723 -11.989 1.00 78.44 271 GLU A CA 1
ATOM 2278 C C . GLU A 1 271 ? 12.738 -18.776 -11.873 1.00 78.44 271 GLU A C 1
ATOM 2280 O O . GLU A 1 271 ? 13.347 -18.423 -12.881 1.00 78.44 271 GLU A O 1
ATOM 2285 N N . TRP A 1 272 ? 13.152 -18.478 -10.638 1.00 88.06 272 TRP A N 1
ATOM 2286 C CA . TRP A 1 272 ? 14.355 -17.694 -10.359 1.00 88.06 272 TRP A CA 1
ATOM 2287 C C . TRP A 1 272 ? 15.623 -18.330 -10.930 1.00 88.06 272 TRP A C 1
ATOM 2289 O O . TRP A 1 272 ? 16.375 -17.678 -11.653 1.00 88.06 272 TRP A O 1
ATOM 2299 N N . GLN A 1 273 ? 15.831 -19.625 -10.681 1.00 87.75 273 GLN A N 1
ATOM 2300 C CA . GLN A 1 273 ? 16.994 -20.346 -11.193 1.00 87.75 273 GLN A CA 1
ATOM 2301 C C . GLN A 1 273 ? 17.057 -20.313 -12.722 1.00 87.75 273 GLN A C 1
ATOM 2303 O O . GLN A 1 273 ? 18.113 -20.036 -13.283 1.00 87.75 273 GLN A O 1
ATOM 2308 N N . SER A 1 274 ? 15.926 -20.559 -13.391 1.00 85.06 274 SER A N 1
ATOM 2309 C CA . SER A 1 274 ? 15.850 -20.568 -14.858 1.00 85.06 274 SER A CA 1
ATOM 2310 C C . SER A 1 274 ? 16.200 -19.203 -15.450 1.00 85.06 274 SER A C 1
ATOM 2312 O O . SER A 1 274 ? 16.915 -19.125 -16.448 1.00 85.06 274 SER A O 1
ATOM 2314 N N . PHE A 1 275 ? 15.735 -18.126 -14.814 1.00 84.75 275 PHE A N 1
ATOM 2315 C CA . PHE A 1 275 ? 16.023 -16.762 -15.239 1.00 84.75 275 PHE A CA 1
ATOM 2316 C C . PHE A 1 275 ? 17.505 -16.409 -15.080 1.00 84.75 275 PHE A C 1
ATOM 2318 O O . PHE A 1 275 ? 18.150 -16.010 -16.045 1.00 84.75 275 PHE A O 1
ATOM 2325 N N . VAL A 1 276 ? 18.080 -16.626 -13.894 1.00 89.06 276 VAL A N 1
ATOM 2326 C CA . VAL A 1 276 ? 19.486 -16.281 -13.628 1.00 89.06 276 VAL A CA 1
ATOM 2327 C C . VAL A 1 276 ? 20.445 -17.101 -14.499 1.00 89.06 276 VAL A C 1
ATOM 2329 O O . VAL A 1 276 ? 21.433 -16.567 -15.002 1.00 89.06 276 VAL A O 1
ATOM 2332 N N . ILE A 1 277 ? 20.140 -18.384 -14.731 1.00 88.56 277 ILE A N 1
ATOM 2333 C CA . ILE A 1 277 ? 20.909 -19.244 -15.644 1.00 88.56 277 ILE A CA 1
ATOM 2334 C C . ILE A 1 277 ? 20.889 -18.681 -17.065 1.00 88.56 277 ILE A C 1
ATOM 2336 O O . ILE A 1 277 ? 21.935 -18.620 -17.707 1.00 88.56 277 ILE A O 1
ATOM 2340 N N . LYS A 1 278 ? 19.719 -18.245 -17.540 1.00 88.31 278 LYS A N 1
ATOM 2341 C CA . LYS A 1 278 ? 19.560 -17.661 -18.871 1.00 88.31 278 LYS A CA 1
ATOM 2342 C C . LYS A 1 278 ? 20.344 -16.355 -19.020 1.00 88.31 278 LYS A C 1
ATOM 2344 O O . LYS A 1 278 ? 21.097 -16.221 -19.978 1.00 88.31 278 LYS A O 1
ATOM 2349 N N . GLU A 1 279 ? 20.195 -15.418 -18.086 1.00 90.31 279 GLU A N 1
ATOM 2350 C CA . GLU A 1 279 ? 20.778 -14.073 -18.217 1.00 90.31 279 GLU A CA 1
ATOM 2351 C C . GLU A 1 279 ? 22.310 -14.053 -18.062 1.00 90.31 279 GLU A C 1
ATOM 2353 O O . GLU A 1 279 ? 22.984 -13.250 -18.708 1.00 90.31 279 GLU A O 1
ATOM 2358 N N . PHE A 1 280 ? 22.884 -14.969 -17.273 1.00 90.31 280 PHE A N 1
ATOM 2359 C CA . PHE A 1 280 ? 24.342 -15.138 -17.173 1.00 90.31 280 PHE A CA 1
ATOM 2360 C C . PHE A 1 280 ? 24.925 -16.184 -18.137 1.00 90.31 280 PHE A C 1
ATOM 2362 O O . PHE A 1 280 ? 26.141 -16.374 -18.143 1.00 90.31 280 PHE A O 1
ATOM 2369 N N . ASN A 1 281 ? 24.097 -16.848 -18.953 1.00 88.75 281 ASN A N 1
ATOM 2370 C CA . ASN A 1 281 ? 24.495 -17.949 -19.841 1.00 88.75 281 ASN A CA 1
ATOM 2371 C C . ASN A 1 281 ? 25.204 -19.109 -19.102 1.00 88.75 281 ASN A C 1
ATOM 2373 O O . ASN A 1 281 ? 26.257 -19.604 -19.502 1.00 88.75 281 ASN A O 1
ATOM 2377 N N . LEU A 1 282 ? 24.639 -19.536 -17.972 1.00 85.88 282 LEU A N 1
ATOM 2378 C CA . LEU A 1 282 ? 25.197 -20.611 -17.149 1.00 85.88 282 LEU A CA 1
ATOM 2379 C C . LEU A 1 282 ? 24.756 -21.989 -17.661 1.00 85.88 282 LEU A C 1
ATOM 2381 O O . LEU A 1 282 ? 23.719 -22.152 -18.296 1.00 85.88 282 LEU A O 1
ATOM 2385 N N . THR A 1 283 ? 25.522 -23.027 -17.326 1.00 82.81 283 THR A N 1
ATOM 2386 C CA . THR A 1 283 ? 25.120 -24.417 -17.605 1.00 82.81 283 THR A CA 1
ATOM 2387 C C . THR A 1 283 ? 24.238 -24.962 -16.483 1.00 82.81 283 THR A C 1
ATOM 2389 O O . THR A 1 283 ? 24.466 -24.651 -15.313 1.00 82.81 283 THR A O 1
ATOM 2392 N N . GLU A 1 284 ? 23.291 -25.857 -16.784 1.00 69.00 284 GLU A N 1
ATOM 2393 C CA . GLU A 1 284 ? 22.492 -26.536 -15.744 1.00 69.00 284 GLU A CA 1
ATOM 2394 C C . GLU A 1 284 ? 23.358 -27.338 -14.757 1.00 69.00 284 GLU A C 1
ATOM 2396 O O . GLU A 1 284 ? 22.984 -27.529 -13.600 1.00 69.00 284 GLU A O 1
ATOM 2401 N N . SER A 1 285 ? 24.555 -27.774 -15.167 1.00 68.56 285 SER A N 1
ATOM 2402 C CA . SER A 1 285 ? 25.534 -28.413 -14.279 1.00 68.56 285 SER A CA 1
ATOM 2403 C C . SER A 1 285 ? 26.027 -27.508 -13.147 1.00 68.56 285 SER A C 1
ATOM 2405 O O . SER A 1 285 ? 26.456 -28.030 -12.118 1.00 68.56 285 SER A O 1
ATOM 2407 N N . THR A 1 286 ? 25.897 -26.184 -13.277 1.00 67.75 286 THR A N 1
ATOM 2408 C CA . THR A 1 286 ? 26.170 -25.209 -12.203 1.00 67.75 286 THR A CA 1
ATOM 2409 C C . THR A 1 286 ? 25.280 -25.455 -10.977 1.00 67.75 286 THR A C 1
ATOM 2411 O O . THR A 1 286 ? 25.700 -25.212 -9.852 1.00 67.75 286 THR A O 1
ATOM 2414 N N . LEU A 1 287 ? 24.079 -26.022 -11.166 1.00 60.59 287 LEU A N 1
ATOM 2415 C CA . LEU A 1 287 ? 23.174 -26.421 -10.076 1.00 60.59 287 LEU A CA 1
ATOM 2416 C C . LEU A 1 287 ? 23.647 -27.678 -9.325 1.00 60.59 287 LEU A C 1
ATOM 2418 O O . LEU A 1 287 ? 23.185 -27.950 -8.219 1.00 60.59 287 LEU A O 1
ATOM 2422 N N . LYS A 1 288 ? 24.519 -28.483 -9.946 1.00 62.06 288 LYS A N 1
ATOM 2423 C CA . LYS A 1 288 ? 24.905 -29.828 -9.484 1.00 62.06 288 LYS A CA 1
ATOM 2424 C C . LYS A 1 288 ? 26.345 -29.904 -8.974 1.00 62.06 288 LYS A C 1
ATOM 2426 O O . LYS A 1 288 ? 26.761 -30.961 -8.497 1.00 62.06 288 LYS A O 1
ATOM 2431 N N . SER A 1 289 ? 27.121 -28.826 -9.087 1.00 60.19 289 SER A N 1
ATOM 2432 C CA . SER A 1 289 ? 28.529 -28.815 -8.689 1.00 60.19 289 SER A CA 1
ATOM 2433 C C . SER A 1 289 ? 28.688 -29.030 -7.182 1.00 60.19 289 SER A C 1
ATOM 2435 O O . SER A 1 289 ? 28.066 -28.341 -6.373 1.00 60.19 289 SER A O 1
ATOM 2437 N N . ARG A 1 290 ? 29.540 -29.992 -6.808 1.00 56.09 290 ARG A N 1
ATOM 2438 C CA . ARG A 1 290 ? 29.943 -30.241 -5.417 1.00 56.09 290 ARG A CA 1
ATOM 2439 C C . ARG A 1 290 ? 30.901 -29.140 -4.959 1.00 56.09 290 ARG A C 1
ATOM 2441 O O . ARG A 1 290 ? 31.780 -28.737 -5.715 1.00 56.09 290 ARG A O 1
ATOM 2448 N N . PHE A 1 291 ? 30.722 -28.664 -3.731 1.00 58.88 291 PHE A N 1
ATOM 2449 C CA . PHE A 1 291 ? 31.579 -27.640 -3.136 1.00 58.88 291 PHE A CA 1
ATOM 2450 C C . PHE A 1 291 ? 32.905 -28.246 -2.727 1.00 58.88 291 PHE A C 1
ATOM 2452 O O . PHE A 1 291 ? 32.917 -29.234 -1.998 1.00 58.88 291 PHE A O 1
ATOM 2459 N N . TYR A 1 292 ? 33.998 -27.664 -3.212 1.00 52.47 292 TYR A N 1
ATOM 2460 C CA . TYR A 1 292 ? 35.322 -28.197 -2.926 1.00 52.47 292 TYR A CA 1
ATOM 2461 C C . TYR A 1 292 ? 35.929 -27.624 -1.639 1.00 52.47 292 TYR A C 1
ATOM 2463 O O . TYR A 1 292 ? 36.612 -28.373 -0.957 1.00 52.47 292 TYR A O 1
ATOM 2471 N N . GLU A 1 293 ? 35.623 -26.388 -1.217 1.00 59.00 293 GLU A N 1
ATOM 2472 C CA . GLU A 1 293 ? 36.211 -25.805 0.007 1.00 59.00 293 GLU A CA 1
ATOM 2473 C C . GLU A 1 293 ? 35.272 -24.766 0.643 1.00 59.00 293 GLU A C 1
ATOM 2475 O O . GLU A 1 293 ? 34.984 -23.743 0.030 1.00 59.00 293 GLU A O 1
ATOM 2480 N N . LYS A 1 294 ? 34.770 -25.022 1.860 1.00 58.00 294 LYS A N 1
ATOM 2481 C CA . LYS A 1 294 ? 33.813 -24.147 2.572 1.00 58.00 294 LYS A CA 1
ATOM 2482 C C . LYS A 1 294 ? 34.445 -22.821 3.032 1.00 58.00 294 LYS A C 1
ATOM 2484 O O . LYS A 1 294 ? 33.781 -21.791 2.993 1.00 58.00 294 LYS A O 1
ATOM 2489 N N . GLU A 1 295 ? 35.728 -22.851 3.390 1.00 60.66 295 GLU A N 1
ATOM 2490 C CA . GLU A 1 295 ? 36.484 -21.725 3.967 1.00 60.66 295 GLU A CA 1
ATOM 2491 C C . GLU A 1 295 ? 36.581 -20.511 3.024 1.00 60.66 295 GLU A C 1
ATOM 2493 O O . GLU A 1 295 ? 36.573 -19.369 3.470 1.00 60.66 295 GLU A O 1
ATOM 2498 N N . ASN A 1 296 ? 36.575 -20.726 1.704 1.00 63.41 296 ASN A N 1
ATOM 2499 C CA . ASN A 1 296 ? 36.685 -19.647 0.712 1.00 63.41 296 ASN A CA 1
ATOM 2500 C C . ASN A 1 296 ? 35.372 -18.881 0.454 1.00 63.41 296 ASN A C 1
ATOM 2502 O O . ASN A 1 296 ? 35.372 -17.915 -0.315 1.00 63.41 296 ASN A O 1
ATOM 2506 N N . TYR A 1 297 ? 34.260 -19.308 1.064 1.00 73.19 297 TYR A N 1
ATOM 2507 C CA . T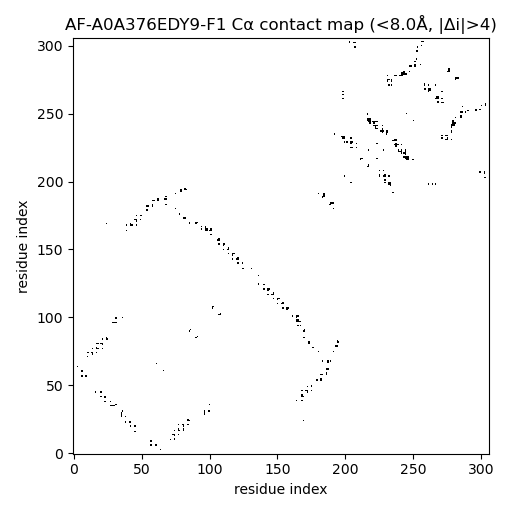YR A 1 297 ? 32.932 -18.750 0.798 1.00 73.19 297 TYR A CA 1
ATOM 2508 C C . TYR A 1 297 ? 32.122 -18.414 2.061 1.00 73.19 297 TYR A C 1
ATOM 2510 O O . TYR A 1 297 ? 30.932 -18.097 1.955 1.00 73.19 297 TYR A O 1
ATOM 2518 N N . GLU A 1 298 ? 32.734 -18.474 3.249 1.00 78.88 298 GLU A N 1
ATOM 2519 C CA . GLU A 1 298 ? 32.071 -18.104 4.511 1.00 78.88 298 GLU A CA 1
ATOM 2520 C C . GLU A 1 298 ? 31.591 -16.648 4.498 1.00 78.88 298 GLU A C 1
ATOM 2522 O O . GLU A 1 298 ? 30.478 -16.365 4.934 1.00 78.88 298 GLU A O 1
ATOM 2527 N N . ASN A 1 299 ? 32.346 -15.754 3.859 1.00 81.56 299 ASN A N 1
ATOM 2528 C CA . ASN A 1 299 ? 31.976 -14.352 3.681 1.00 81.56 299 ASN A CA 1
ATOM 2529 C C . ASN A 1 299 ? 30.613 -14.154 2.986 1.00 81.56 299 ASN A C 1
ATOM 2531 O O . ASN A 1 299 ? 29.841 -13.290 3.387 1.00 81.56 299 ASN A O 1
ATOM 2535 N N . PHE A 1 300 ? 30.267 -14.954 1.971 1.00 86.38 300 PHE A N 1
ATOM 2536 C CA . PHE A 1 300 ? 28.955 -14.851 1.316 1.00 86.38 300 PHE A CA 1
ATOM 2537 C C . PHE A 1 300 ? 27.827 -15.360 2.204 1.00 86.38 300 PHE A C 1
ATOM 2539 O O . PHE A 1 300 ? 26.716 -14.840 2.139 1.00 86.38 300 PHE A O 1
ATOM 2546 N N . TYR A 1 301 ? 28.101 -16.371 3.028 1.00 85.00 301 TYR A N 1
ATOM 2547 C CA . TYR A 1 301 ? 27.129 -16.846 4.005 1.00 85.00 301 TYR A CA 1
ATOM 2548 C C . TYR A 1 301 ? 26.846 -15.769 5.055 1.00 85.00 301 TYR A C 1
ATOM 2550 O O . TYR A 1 301 ? 25.682 -15.535 5.371 1.00 85.00 301 TYR A O 1
ATOM 2558 N N . GLU A 1 302 ? 27.881 -15.087 5.546 1.00 85.12 302 GLU A N 1
ATOM 2559 C CA . GLU A 1 302 ? 27.729 -13.953 6.460 1.00 85.12 302 GLU A CA 1
ATOM 2560 C C . GLU A 1 302 ? 26.939 -12.813 5.815 1.00 85.12 302 GLU A C 1
ATOM 2562 O O . GLU A 1 302 ? 25.960 -12.375 6.399 1.00 85.12 302 GLU A O 1
ATOM 2567 N N . ILE A 1 303 ? 27.280 -12.400 4.588 1.00 86.56 303 ILE A N 1
ATOM 2568 C CA . ILE A 1 303 ? 26.581 -11.311 3.877 1.00 86.56 303 ILE A CA 1
ATOM 2569 C C . ILE A 1 303 ? 25.088 -11.610 3.661 1.00 86.56 303 ILE A C 1
ATOM 2571 O O . ILE A 1 303 ? 24.270 -10.698 3.700 1.00 86.56 303 ILE A O 1
ATOM 2575 N N . ILE A 1 304 ? 24.727 -12.867 3.381 1.00 84.06 304 ILE A N 1
ATOM 2576 C CA . ILE A 1 304 ? 23.335 -13.252 3.090 1.00 84.06 304 ILE A CA 1
ATOM 2577 C C . ILE A 1 304 ? 22.509 -13.425 4.372 1.00 84.06 304 ILE A C 1
ATOM 2579 O O . ILE A 1 304 ? 21.298 -13.226 4.336 1.00 84.06 304 ILE A O 1
ATOM 2583 N N . ASN A 1 305 ? 23.135 -13.812 5.489 1.00 79.31 305 ASN A N 1
ATOM 2584 C CA . ASN A 1 305 ? 22.434 -14.083 6.751 1.00 79.31 305 ASN A CA 1
ATOM 2585 C C . ASN A 1 305 ? 22.620 -12.987 7.824 1.00 79.31 305 ASN A C 1
ATOM 2587 O O . ASN A 1 305 ? 22.150 -13.185 8.946 1.00 79.31 305 ASN A O 1
ATOM 2591 N N . SER A 1 306 ? 23.311 -11.883 7.513 1.00 67.50 306 SER A N 1
ATOM 2592 C CA . SER A 1 306 ? 23.462 -10.696 8.374 1.00 67.50 306 SER A CA 1
ATOM 2593 C C . SER A 1 306 ? 22.246 -9.783 8.309 1.00 67.50 306 SER A C 1
ATOM 2595 O O . SER A 1 306 ? 21.793 -9.328 9.379 1.00 67.50 306 SER A O 1
#

Organism: Chryseobacterium carnipullorum (NCBI:txid1124835)

Nearest PDB structures (foldseek):
  8i4v-assembly1_B  TM=1.575E-01  e=4.465E-01  Saccharomyces cerevisiae S288C
  8f6h-assembly1_B  TM=2.350E-01  e=3.359E+00  Shewanella oneidensis MR-1
  7aan-assembly1_B  TM=2.086E-01  e=6.097E+00  Homo sapiens

Mean predicted aligned error: 15.54 Å